Protein AF-A0A536IX15-F1 (afdb_monomer)

Structure (mmCIF, N/CA/C/O backbone):
data_AF-A0A536IX15-F1
#
_entry.id   AF-A0A536IX15-F1
#
loop_
_atom_site.group_PDB
_atom_site.id
_atom_site.type_symbol
_atom_site.label_atom_id
_atom_site.label_alt_id
_atom_site.label_comp_id
_atom_site.label_asym_id
_atom_site.label_entity_id
_atom_site.label_seq_id
_atom_site.pdbx_PDB_ins_code
_atom_site.Cartn_x
_atom_site.Cartn_y
_atom_site.Cartn_z
_atom_site.occupancy
_atom_site.B_iso_or_equiv
_atom_site.auth_seq_id
_atom_site.auth_comp_id
_ato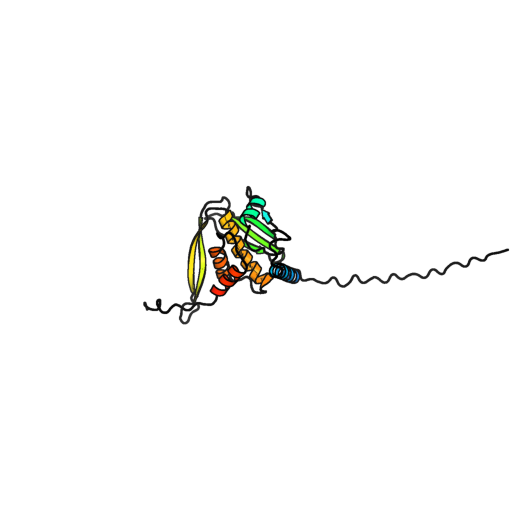m_site.auth_asym_id
_atom_site.auth_atom_id
_atom_site.pdbx_PDB_model_num
ATOM 1 N N . MET A 1 1 ? -21.740 -92.368 2.448 1.00 34.59 1 MET A N 1
ATOM 2 C CA . MET A 1 1 ? -20.436 -92.657 3.076 1.00 34.59 1 MET A CA 1
ATOM 3 C C . MET A 1 1 ? -19.396 -91.739 2.443 1.00 34.59 1 MET A C 1
ATOM 5 O O . MET A 1 1 ? -19.162 -91.848 1.251 1.00 34.59 1 MET A O 1
ATOM 9 N N . SER A 1 2 ? -18.888 -90.807 3.254 1.00 34.38 2 SER A N 1
ATOM 10 C CA . SER A 1 2 ? -17.669 -89.989 3.109 1.00 34.38 2 SER A CA 1
ATOM 11 C C . SER A 1 2 ? -17.515 -89.015 1.926 1.00 34.38 2 SER A C 1
ATOM 13 O O . SER A 1 2 ? -16.910 -89.322 0.905 1.00 34.38 2 SER A O 1
ATOM 15 N N . LEU A 1 3 ? -17.963 -87.773 2.157 1.00 33.22 3 LEU A N 1
ATOM 16 C CA . LEU A 1 3 ? -17.439 -86.549 1.534 1.00 33.22 3 LEU A CA 1
ATOM 17 C C . LEU A 1 3 ? -16.030 -86.264 2.091 1.00 33.22 3 LEU A C 1
ATOM 19 O O . LEU A 1 3 ? -15.889 -85.983 3.280 1.00 33.22 3 LEU A O 1
ATOM 23 N N . LEU A 1 4 ? -14.996 -86.329 1.247 1.00 36.69 4 LEU A N 1
ATOM 24 C CA . LEU A 1 4 ? -13.647 -85.855 1.577 1.00 36.69 4 LEU A CA 1
ATOM 25 C C . LEU A 1 4 ? -13.532 -84.364 1.239 1.00 36.69 4 LEU A C 1
ATOM 27 O O . LEU A 1 4 ? -13.593 -83.962 0.080 1.00 36.69 4 LEU A O 1
ATOM 31 N N . ILE A 1 5 ? -13.377 -83.554 2.283 1.00 41.88 5 ILE A N 1
ATOM 32 C CA . ILE A 1 5 ? -13.117 -82.115 2.227 1.00 41.88 5 ILE A CA 1
ATOM 33 C C . ILE A 1 5 ? -11.613 -81.917 1.984 1.00 41.88 5 ILE A C 1
ATOM 35 O O . ILE A 1 5 ? -10.797 -82.240 2.844 1.00 41.88 5 ILE A O 1
ATOM 39 N N . LEU A 1 6 ? -11.243 -81.380 0.819 1.00 42.34 6 LEU A N 1
ATOM 40 C CA . LEU A 1 6 ? -9.902 -80.848 0.545 1.00 42.34 6 LEU A CA 1
ATOM 41 C C . LEU A 1 6 ? -9.788 -79.423 1.127 1.00 42.34 6 LEU A C 1
ATOM 43 O O . LEU A 1 6 ? -10.690 -78.613 0.898 1.00 42.34 6 LEU A O 1
ATOM 47 N N . PRO A 1 7 ? -8.711 -79.069 1.851 1.00 45.16 7 PRO A N 1
ATOM 48 C CA . PRO A 1 7 ? -8.506 -77.699 2.310 1.00 45.16 7 PRO A CA 1
ATOM 49 C C . PRO A 1 7 ? -8.039 -76.802 1.147 1.00 45.16 7 PRO A C 1
ATOM 51 O O . PRO A 1 7 ? -7.176 -77.218 0.370 1.00 45.16 7 PRO A O 1
ATOM 54 N N . PRO A 1 8 ? -8.542 -75.560 1.015 1.00 48.66 8 PRO A N 1
ATOM 55 C CA . PRO A 1 8 ? -8.026 -74.631 0.023 1.00 48.66 8 PRO A CA 1
ATOM 56 C C . PRO A 1 8 ? -6.627 -74.144 0.417 1.00 48.66 8 PRO A C 1
ATOM 58 O O . PRO A 1 8 ? -6.385 -73.653 1.524 1.00 48.66 8 PRO A O 1
ATOM 61 N N . SER A 1 9 ? -5.712 -74.272 -0.537 1.00 43.38 9 SER A N 1
ATOM 62 C CA . SER A 1 9 ? -4.343 -73.773 -0.526 1.00 43.38 9 SER A CA 1
ATOM 63 C C . SER A 1 9 ? -4.305 -72.294 -0.130 1.00 43.38 9 SER A C 1
ATOM 65 O O . SER A 1 9 ? -4.833 -71.435 -0.833 1.00 43.38 9 SER A O 1
ATOM 67 N N . ARG A 1 10 ? -3.663 -71.972 0.997 1.00 44.31 10 ARG A N 1
ATOM 68 C CA . ARG A 1 10 ? -3.372 -70.583 1.377 1.00 44.31 10 ARG A CA 1
ATOM 69 C C . ARG A 1 10 ? -2.229 -70.052 0.517 1.00 44.31 10 ARG A C 1
ATOM 71 O O . ARG A 1 10 ? -1.064 -70.195 0.872 1.00 44.31 10 ARG A O 1
ATOM 78 N N . THR A 1 11 ? -2.557 -69.413 -0.598 1.00 49.12 11 THR A N 1
ATOM 79 C CA . THR A 1 11 ? -1.621 -68.557 -1.332 1.00 49.12 11 THR A CA 1
ATOM 80 C C . THR A 1 11 ? -1.385 -67.292 -0.499 1.00 49.12 11 THR A C 1
ATOM 82 O O . THR A 1 11 ? -2.349 -66.567 -0.235 1.00 49.12 11 THR A O 1
ATOM 85 N N . PRO A 1 12 ? -0.158 -66.973 -0.050 1.00 43.72 12 PRO A N 1
ATOM 86 C CA . PRO A 1 12 ? 0.090 -65.675 0.551 1.00 43.72 12 PRO A CA 1
ATOM 87 C C . PRO A 1 12 ? 0.005 -64.629 -0.564 1.00 43.72 12 PRO A C 1
ATOM 89 O O . PRO A 1 12 ? 0.903 -64.511 -1.397 1.00 43.72 12 PRO A O 1
ATOM 92 N N . LEU A 1 13 ? -1.091 -63.867 -0.590 1.00 48.28 13 LEU A N 1
ATOM 93 C CA . LEU A 1 13 ? -1.169 -62.599 -1.310 1.00 48.28 13 LEU A CA 1
ATOM 94 C C . LEU A 1 13 ? -0.088 -61.686 -0.725 1.00 48.28 13 LEU A C 1
ATOM 96 O O . LEU A 1 13 ? -0.305 -60.979 0.260 1.00 48.28 13 LEU A O 1
ATOM 100 N N . ARG A 1 14 ? 1.107 -61.732 -1.318 1.00 41.41 14 ARG A N 1
ATOM 101 C CA . ARG A 1 14 ? 2.146 -60.728 -1.130 1.00 41.41 14 ARG A CA 1
ATOM 102 C C . ARG A 1 14 ? 1.531 -59.414 -1.595 1.00 41.41 14 ARG A C 1
ATOM 104 O O . ARG A 1 14 ? 1.503 -59.141 -2.791 1.00 41.41 14 ARG A O 1
ATOM 111 N N . ARG A 1 15 ? 0.979 -58.638 -0.654 1.00 45.72 15 ARG A N 1
ATOM 112 C CA . ARG A 1 15 ? 0.601 -57.243 -0.884 1.00 45.72 15 ARG A CA 1
ATOM 113 C C . ARG A 1 15 ? 1.836 -56.571 -1.463 1.00 45.72 15 ARG A C 1
ATOM 115 O O . ARG A 1 15 ? 2.815 -56.360 -0.750 1.00 45.72 15 ARG A O 1
ATOM 122 N N . GLN A 1 16 ? 1.815 -56.311 -2.766 1.00 46.50 16 GLN A N 1
ATOM 123 C CA . GLN A 1 16 ? 2.766 -55.380 -3.335 1.00 46.50 16 GLN A CA 1
ATOM 124 C C . GLN A 1 16 ? 2.495 -54.046 -2.639 1.00 46.50 16 GLN A C 1
ATOM 126 O O . GLN A 1 16 ? 1.328 -53.642 -2.570 1.00 46.50 16 GLN A O 1
ATOM 131 N N . PRO A 1 17 ? 3.509 -53.395 -2.050 1.00 42.97 17 PRO A N 1
ATOM 132 C CA . PRO A 1 17 ? 3.332 -52.027 -1.616 1.00 42.97 17 PRO A CA 1
ATOM 133 C C . PRO A 1 17 ? 2.939 -51.247 -2.866 1.00 42.97 17 PRO A C 1
ATOM 135 O O . PRO A 1 17 ? 3.702 -51.173 -3.827 1.00 42.97 17 PRO A O 1
ATOM 138 N N . ILE A 1 18 ? 1.711 -50.731 -2.876 1.00 43.81 18 ILE A N 1
ATOM 139 C CA . ILE A 1 18 ? 1.347 -49.661 -3.791 1.00 43.81 18 ILE A CA 1
ATOM 140 C C . ILE A 1 18 ? 2.347 -48.567 -3.447 1.00 43.81 18 ILE A C 1
ATOM 142 O O . ILE A 1 18 ? 2.307 -48.036 -2.335 1.00 43.81 18 ILE A O 1
ATOM 146 N N . ALA A 1 19 ? 3.303 -48.321 -4.341 1.00 44.81 19 ALA A N 1
ATOM 147 C CA . ALA A 1 19 ? 4.127 -47.135 -4.261 1.00 44.81 19 ALA A CA 1
ATOM 148 C C . ALA A 1 19 ? 3.131 -45.978 -4.244 1.00 44.81 19 ALA A C 1
ATOM 150 O O . ALA A 1 19 ? 2.450 -45.730 -5.241 1.00 44.81 19 ALA A O 1
ATOM 151 N N . LEU A 1 20 ? 2.943 -45.374 -3.067 1.00 44.31 20 LEU A N 1
ATOM 152 C CA . LEU A 1 20 ? 2.297 -44.079 -2.954 1.00 44.31 20 LEU A CA 1
ATOM 153 C C . LEU A 1 20 ? 3.054 -43.216 -3.947 1.00 44.31 20 LEU A C 1
ATOM 155 O O . LEU A 1 20 ? 4.258 -43.029 -3.782 1.00 44.31 20 LEU A O 1
ATOM 159 N N . ALA A 1 21 ? 2.360 -42.878 -5.035 1.00 47.09 21 ALA A N 1
ATOM 160 C CA . ALA A 1 21 ? 2.890 -42.130 -6.154 1.00 47.09 21 ALA A CA 1
ATOM 161 C C . ALA A 1 21 ? 3.798 -41.035 -5.614 1.00 47.09 21 ALA A C 1
ATOM 163 O O . ALA A 1 21 ? 3.393 -40.357 -4.665 1.00 47.09 21 ALA A O 1
ATOM 164 N N . ASP A 1 22 ? 4.997 -40.937 -6.198 1.00 43.25 22 ASP A N 1
ATOM 165 C CA . ASP A 1 22 ? 5.959 -39.865 -5.982 1.00 43.25 22 ASP A CA 1
ATOM 166 C C . ASP A 1 22 ? 5.208 -38.613 -5.555 1.00 43.25 22 ASP A C 1
ATOM 168 O O . ASP A 1 22 ? 4.402 -38.089 -6.333 1.00 43.25 22 ASP A O 1
ATOM 172 N N . GLU A 1 23 ? 5.369 -38.204 -4.291 1.00 48.16 23 GLU A N 1
ATOM 173 C CA . GLU A 1 23 ? 4.774 -36.967 -3.812 1.00 48.16 23 GLU A CA 1
ATOM 174 C C . GLU A 1 23 ? 5.206 -35.905 -4.809 1.00 48.16 23 GLU A C 1
ATOM 176 O O . GLU A 1 23 ? 6.388 -35.565 -4.864 1.00 48.16 23 GLU A O 1
ATOM 181 N N . LEU A 1 24 ? 4.279 -35.446 -5.655 1.00 55.16 24 LEU A N 1
ATOM 182 C CA . LEU A 1 24 ? 4.546 -34.384 -6.605 1.00 55.16 24 LEU A CA 1
ATOM 183 C C . LEU A 1 24 ? 5.082 -33.237 -5.760 1.00 55.16 24 LEU A C 1
ATOM 185 O O . LEU A 1 24 ? 4.336 -32.617 -5.001 1.00 55.16 24 LEU A O 1
ATOM 189 N N . HIS A 1 25 ? 6.397 -33.029 -5.820 1.00 58.53 25 HIS A N 1
ATOM 190 C CA . HIS A 1 25 ? 7.082 -31.964 -5.114 1.00 58.53 25 HIS A CA 1
ATOM 191 C C . HIS A 1 25 ? 6.664 -30.672 -5.806 1.00 58.53 25 HIS A C 1
ATOM 193 O O . HIS A 1 25 ? 7.345 -30.136 -6.678 1.00 58.53 25 HIS A O 1
ATOM 199 N N . PHE A 1 26 ? 5.462 -30.213 -5.478 1.00 63.97 26 PHE A N 1
ATOM 200 C CA . PHE A 1 26 ? 4.945 -28.954 -5.947 1.00 63.97 26 PHE A CA 1
ATOM 201 C C . PHE A 1 26 ? 5.729 -27.867 -5.232 1.00 63.97 26 PHE A C 1
ATOM 203 O O . PHE A 1 26 ? 5.572 -27.677 -4.028 1.00 63.97 26 PHE A O 1
ATOM 210 N N . ASP A 1 27 ? 6.560 -27.141 -5.978 1.00 73.00 27 ASP A N 1
ATOM 211 C CA . ASP A 1 27 ? 7.115 -25.879 -5.504 1.00 73.00 27 ASP A CA 1
ATOM 212 C C . ASP A 1 27 ? 5.928 -24.963 -5.138 1.00 73.00 27 ASP A C 1
ATOM 214 O O . ASP A 1 27 ? 5.159 -24.566 -6.027 1.00 73.00 27 ASP A O 1
ATOM 218 N N . PRO A 1 28 ? 5.748 -24.610 -3.849 1.00 70.00 28 PRO A N 1
ATOM 219 C CA . PRO A 1 28 ? 4.621 -23.790 -3.417 1.00 70.00 28 PRO A CA 1
ATOM 220 C C . PRO A 1 28 ? 4.582 -22.432 -4.125 1.00 70.00 28 PRO A C 1
ATOM 222 O O . PRO A 1 28 ? 3.509 -21.878 -4.352 1.00 70.00 28 PRO A O 1
ATOM 225 N N . GLY A 1 29 ? 5.739 -21.897 -4.520 1.00 69.25 29 GLY A N 1
ATOM 226 C CA . GLY A 1 29 ? 5.843 -20.693 -5.330 1.00 69.25 29 GLY A CA 1
ATOM 227 C C . GLY A 1 29 ? 5.301 -20.891 -6.743 1.00 69.25 29 GLY A C 1
ATOM 228 O O . GLY A 1 29 ? 4.581 -20.027 -7.232 1.00 69.25 29 GLY A O 1
ATOM 229 N N . VAL A 1 30 ? 5.589 -22.015 -7.406 1.00 74.06 30 VAL A N 1
ATOM 230 C CA . VAL A 1 30 ? 5.037 -22.310 -8.746 1.00 74.06 30 VAL A CA 1
ATOM 231 C C . VAL A 1 30 ? 3.514 -22.417 -8.694 1.00 74.06 30 VAL A C 1
ATOM 233 O O . VAL A 1 30 ? 2.832 -21.812 -9.523 1.00 74.06 30 VAL A O 1
ATOM 236 N N . VAL A 1 31 ? 2.979 -23.122 -7.694 1.00 74.62 31 VAL A N 1
ATOM 237 C CA . VAL A 1 31 ? 1.527 -23.259 -7.509 1.00 74.62 31 VAL A CA 1
ATOM 238 C C . VAL A 1 31 ? 0.876 -21.898 -7.264 1.00 74.62 31 VAL A C 1
ATOM 240 O O . VAL A 1 31 ? -0.096 -21.565 -7.940 1.00 74.62 31 VAL A O 1
ATOM 243 N N . ARG A 1 32 ? 1.436 -21.068 -6.372 1.00 71.25 32 ARG A N 1
ATOM 244 C CA . ARG A 1 32 ? 0.910 -19.719 -6.092 1.00 71.25 32 ARG A CA 1
ATOM 245 C C . ARG A 1 32 ? 0.891 -18.828 -7.330 1.00 71.25 32 ARG A C 1
ATOM 247 O O . ARG A 1 32 ? -0.121 -18.181 -7.588 1.00 71.25 32 ARG A O 1
ATOM 254 N N . ARG A 1 33 ? 1.953 -18.846 -8.143 1.00 72.25 33 ARG A N 1
ATOM 255 C CA . ARG A 1 33 ? 1.993 -18.105 -9.417 1.00 72.25 33 ARG A CA 1
ATOM 256 C C . ARG A 1 33 ? 0.900 -18.550 -10.380 1.00 72.25 33 ARG A C 1
ATOM 258 O O . ARG A 1 33 ? 0.222 -17.710 -10.971 1.00 72.25 33 ARG A O 1
ATOM 265 N N . ALA A 1 34 ? 0.714 -19.861 -10.528 1.00 74.44 34 ALA A N 1
ATOM 266 C CA . ALA A 1 34 ? -0.320 -20.413 -11.395 1.00 74.44 34 ALA A CA 1
ATOM 267 C C . ALA A 1 34 ? -1.726 -20.012 -10.919 1.00 74.44 34 ALA A C 1
ATOM 269 O O . ALA A 1 34 ? -2.523 -19.531 -11.721 1.00 74.44 34 ALA A O 1
ATOM 270 N N . VAL A 1 35 ? -2.008 -20.127 -9.616 1.00 72.31 35 VAL A N 1
ATOM 271 C CA . VAL A 1 35 ? -3.290 -19.712 -9.019 1.00 72.31 35 VAL A CA 1
ATOM 272 C C . VAL A 1 35 ? -3.530 -18.214 -9.214 1.00 72.31 35 VAL A C 1
ATOM 274 O O . VAL A 1 35 ? -4.580 -17.834 -9.725 1.00 72.31 35 VAL A O 1
ATOM 277 N N . ALA A 1 36 ? -2.546 -17.369 -8.897 1.00 70.25 36 ALA A N 1
ATOM 278 C CA . ALA A 1 36 ? -2.646 -15.918 -9.051 1.00 70.25 36 ALA A CA 1
ATOM 279 C C . ALA A 1 36 ? -2.949 -15.507 -10.500 1.00 70.25 36 ALA A C 1
ATOM 281 O O . ALA A 1 36 ? -3.783 -14.633 -10.747 1.00 70.25 36 ALA A O 1
ATOM 282 N N . LYS A 1 37 ? -2.288 -16.153 -11.468 1.00 73.81 37 LYS A N 1
ATOM 283 C CA . LYS A 1 37 ? -2.536 -15.921 -12.891 1.00 73.81 37 LYS A CA 1
ATOM 284 C C . LYS A 1 37 ? -3.944 -16.359 -13.298 1.00 73.81 37 LYS A C 1
ATOM 286 O O . LYS A 1 37 ? -4.631 -15.594 -13.965 1.00 73.81 37 LYS A O 1
ATOM 291 N N . LEU A 1 38 ? -4.386 -17.542 -12.872 1.00 72.44 38 LEU A N 1
ATOM 292 C CA . LEU A 1 38 ? -5.730 -18.048 -13.164 1.00 72.44 38 LEU A CA 1
ATOM 293 C C . LEU A 1 38 ? -6.826 -17.151 -12.577 1.00 72.44 38 LEU A C 1
ATOM 295 O O . LEU A 1 38 ? -7.832 -16.908 -13.235 1.00 72.44 38 LEU A O 1
ATOM 299 N N . GLU A 1 39 ? -6.642 -16.635 -11.363 1.00 67.62 39 GLU A N 1
ATOM 300 C CA . GLU A 1 39 ? -7.613 -15.740 -10.725 1.00 67.62 39 GLU A CA 1
ATOM 301 C C . GLU A 1 39 ? -7.717 -14.386 -11.439 1.00 67.62 39 GLU A C 1
ATOM 303 O O . GLU A 1 39 ? -8.821 -13.854 -11.578 1.00 67.62 39 GLU A O 1
ATOM 308 N N . LEU A 1 40 ? -6.595 -13.860 -11.940 1.00 68.00 40 LEU A N 1
ATOM 309 C CA . LEU A 1 40 ? -6.573 -12.660 -12.777 1.00 68.00 40 LEU A CA 1
ATOM 310 C C . LEU A 1 40 ? -7.221 -12.892 -14.145 1.00 68.00 40 LEU A C 1
ATOM 312 O O . LEU A 1 40 ? -8.083 -12.112 -14.547 1.00 68.00 40 LEU A O 1
ATOM 316 N N . ASP A 1 41 ? -6.833 -13.966 -14.836 1.00 67.88 41 ASP A N 1
ATOM 317 C CA . ASP A 1 41 ? -7.322 -14.297 -16.179 1.00 67.88 41 ASP A CA 1
ATOM 318 C C . ASP A 1 41 ? -8.825 -14.639 -16.160 1.00 67.88 41 ASP A C 1
ATOM 320 O O . ASP A 1 41 ? -9.547 -14.338 -17.109 1.00 67.88 41 ASP A O 1
ATOM 324 N N . ALA A 1 42 ? -9.337 -15.194 -15.056 1.00 63.19 42 ALA A N 1
ATOM 325 C CA . ALA A 1 42 ? -10.761 -15.476 -14.887 1.00 63.19 42 ALA A CA 1
ATOM 326 C C . ALA A 1 42 ? -11.633 -14.213 -14.745 1.00 63.19 42 ALA A C 1
ATOM 328 O O . ALA A 1 42 ? -12.851 -14.344 -14.607 1.00 63.19 42 ALA A O 1
ATOM 329 N N . GLY A 1 43 ? -11.046 -13.006 -14.693 1.00 53.81 43 GLY A N 1
ATOM 330 C CA . GLY A 1 43 ? -11.775 -11.752 -14.465 1.00 53.81 43 GLY A CA 1
ATOM 331 C C . GLY A 1 43 ? -12.585 -11.755 -13.163 1.00 53.81 43 GLY A C 1
ATOM 332 O O . GLY A 1 43 ? -13.456 -10.905 -12.958 1.00 53.81 43 GLY A O 1
ATOM 333 N N . LYS A 1 44 ? -12.337 -12.735 -12.281 1.00 47.31 44 LYS A N 1
ATOM 334 C CA . LYS A 1 44 ? -13.124 -12.956 -11.077 1.00 47.31 44 LYS A CA 1
ATOM 335 C C . LYS A 1 44 ? -12.727 -11.909 -10.062 1.00 47.31 44 LYS A C 1
ATOM 337 O O . LYS A 1 44 ? -11.866 -12.102 -9.207 1.00 47.31 44 LYS A O 1
ATOM 342 N N . SER A 1 45 ? -13.487 -10.826 -10.077 1.00 48.91 45 SER A N 1
ATOM 343 C CA . SER A 1 45 ? -13.830 -10.175 -8.833 1.00 48.91 45 SER A CA 1
ATOM 344 C C . SER A 1 45 ? -14.540 -11.218 -7.952 1.00 48.91 45 SER A C 1
ATOM 346 O O . SER A 1 45 ? -15.724 -11.474 -8.109 1.00 48.91 45 SER A O 1
ATOM 348 N N . HIS A 1 46 ? -13.784 -11.808 -7.023 1.00 50.31 46 HIS A N 1
ATOM 349 C CA . HIS A 1 46 ? -14.274 -12.453 -5.803 1.00 50.31 46 HIS A CA 1
ATOM 350 C C . HIS A 1 46 ? -14.951 -13.832 -5.964 1.00 50.31 46 HIS A C 1
ATOM 352 O O . HIS A 1 46 ? -16.160 -13.933 -6.134 1.00 50.31 46 HIS A O 1
ATOM 358 N N . SER A 1 47 ? -14.207 -14.918 -5.718 1.00 42.41 47 SER A N 1
ATOM 359 C CA . SER A 1 47 ? -14.811 -16.161 -5.182 1.00 42.41 47 SER A CA 1
ATOM 360 C C . SER A 1 47 ? -14.232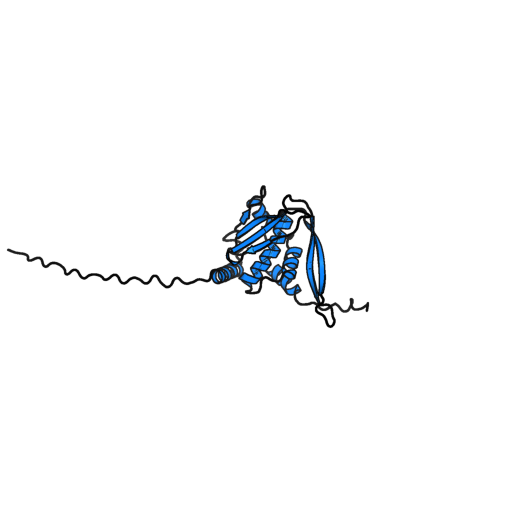 -16.594 -3.832 1.00 42.41 47 SER A C 1
ATOM 362 O O . SER A 1 47 ? -14.914 -17.253 -3.054 1.00 42.41 47 SER A O 1
ATOM 364 N N . ARG A 1 48 ? -13.019 -16.155 -3.481 1.00 52.88 48 ARG A N 1
ATOM 365 C CA . ARG A 1 48 ? -12.479 -16.217 -2.115 1.00 52.88 48 ARG A CA 1
ATOM 366 C C . ARG A 1 48 ? -12.146 -14.791 -1.699 1.00 52.88 48 ARG A C 1
ATOM 368 O O . ARG A 1 48 ? -11.067 -14.298 -1.993 1.00 52.88 48 ARG A O 1
ATOM 375 N N . GLY A 1 49 ? -13.115 -14.064 -1.137 1.00 64.50 49 GLY A N 1
ATOM 376 C CA . GLY A 1 49 ? -12.914 -12.660 -0.759 1.00 64.50 49 GLY A CA 1
ATOM 377 C C . GLY A 1 49 ? -11.631 -12.457 0.058 1.00 64.50 49 GLY A C 1
ATOM 378 O O . GLY A 1 49 ? -11.227 -13.358 0.787 1.00 64.50 49 GLY A O 1
ATOM 379 N N . LEU A 1 50 ? -11.024 -11.264 -0.037 1.00 80.75 50 LEU A N 1
ATOM 380 C CA . LEU A 1 50 ? -9.719 -10.928 0.561 1.00 80.75 50 LEU A CA 1
ATOM 381 C C . LEU A 1 50 ? -9.516 -11.590 1.939 1.00 80.75 50 LEU A C 1
ATOM 383 O O . LEU A 1 50 ? -10.323 -11.367 2.856 1.00 80.75 50 LEU A O 1
ATOM 387 N N . LEU A 1 51 ? -8.464 -12.401 2.078 1.00 91.00 51 LEU A N 1
ATOM 388 C CA . LEU A 1 51 ? -8.109 -13.051 3.336 1.00 91.00 51 LEU A CA 1
ATOM 389 C C . LEU A 1 51 ? -7.445 -12.019 4.245 1.00 91.00 51 LEU A C 1
ATOM 391 O O . LEU A 1 51 ? -6.281 -11.684 4.057 1.00 91.00 51 LEU A O 1
ATOM 395 N N . ILE A 1 52 ? -8.185 -11.491 5.220 1.00 95.31 52 ILE A N 1
ATOM 396 C CA . ILE A 1 52 ? -7.714 -10.404 6.086 1.00 95.31 52 ILE A CA 1
ATOM 397 C C . ILE A 1 52 ? -7.595 -10.885 7.527 1.00 95.31 52 ILE A C 1
ATOM 399 O O . ILE A 1 52 ? -8.534 -11.451 8.086 1.00 95.31 52 ILE A O 1
ATOM 403 N N . ARG A 1 53 ? -6.467 -10.560 8.155 1.00 96.31 53 ARG A N 1
ATOM 404 C CA . ARG A 1 53 ? -6.267 -10.605 9.604 1.00 96.31 53 ARG A CA 1
ATOM 405 C C . ARG A 1 53 ? -5.895 -9.209 10.099 1.00 96.31 53 ARG A C 1
ATOM 407 O O . ARG A 1 53 ? -5.104 -8.527 9.456 1.00 96.31 53 ARG A O 1
ATOM 414 N N . SER A 1 54 ? -6.438 -8.796 11.242 1.00 96.88 54 SER A N 1
ATOM 415 C CA . SER A 1 54 ? -6.057 -7.544 11.904 1.00 96.88 54 SER A CA 1
ATOM 416 C C . SER A 1 54 ? -5.554 -7.837 13.310 1.00 96.88 54 SER A C 1
ATOM 418 O O . SER A 1 54 ? -6.299 -8.375 14.123 1.00 96.88 54 SER A O 1
ATOM 420 N N . ASP A 1 55 ? -4.302 -7.471 13.574 1.00 96.19 55 ASP A N 1
ATOM 421 C CA . ASP A 1 55 ? -3.683 -7.458 14.902 1.00 96.19 55 ASP A CA 1
ATOM 422 C C . ASP A 1 55 ? -3.687 -6.028 15.500 1.00 96.19 55 ASP A C 1
ATOM 424 O O . ASP A 1 55 ? -3.112 -5.781 16.560 1.00 96.19 55 ASP A O 1
ATOM 428 N N . LEU A 1 56 ? -4.301 -5.053 14.812 1.00 94.31 56 LEU A N 1
ATOM 429 C CA . LEU A 1 56 ? -4.390 -3.664 15.264 1.00 94.31 56 LEU A CA 1
ATOM 430 C C . LEU A 1 56 ? -5.586 -3.475 16.206 1.00 94.31 56 LEU A C 1
ATOM 432 O O . LEU A 1 56 ? -6.745 -3.615 15.806 1.00 94.31 56 LEU A O 1
ATOM 436 N N . HIS A 1 57 ? -5.301 -3.099 17.453 1.00 90.69 57 HIS A N 1
ATOM 437 C CA . HIS A 1 57 ? -6.326 -2.838 18.460 1.00 90.69 57 HIS A CA 1
ATOM 438 C C . HIS A 1 57 ? -7.326 -1.764 17.994 1.00 90.69 57 HIS A C 1
ATOM 440 O O . HIS A 1 57 ? -6.947 -0.707 17.489 1.00 90.69 57 HIS A O 1
ATOM 446 N N . GLY A 1 58 ? -8.623 -2.041 18.155 1.00 89.12 58 GLY A N 1
ATOM 447 C CA . GLY A 1 58 ? -9.697 -1.127 17.753 1.00 89.12 58 GLY A CA 1
ATOM 448 C C . GLY A 1 58 ? -9.902 -0.977 16.238 1.00 89.12 58 GLY A C 1
ATOM 449 O O . GLY A 1 58 ? -10.700 -0.139 15.830 1.00 89.12 58 GLY A O 1
ATOM 450 N N . PHE A 1 59 ? -9.219 -1.765 15.398 1.00 92.81 59 PHE A N 1
ATOM 451 C CA . PHE A 1 59 ? -9.414 -1.776 13.946 1.00 92.81 59 PHE A CA 1
ATOM 452 C C . PHE A 1 59 ? -9.836 -3.172 13.480 1.00 92.81 59 PHE A C 1
ATOM 454 O O . PHE A 1 59 ? -9.023 -4.098 13.394 1.00 92.81 59 PHE A O 1
ATOM 461 N N . LYS A 1 60 ? -11.132 -3.351 13.214 1.00 94.50 60 LYS A N 1
ATOM 462 C CA . LYS A 1 60 ? -11.720 -4.670 12.957 1.00 94.50 60 LYS A CA 1
ATOM 463 C C . LYS A 1 60 ? -11.438 -5.127 11.527 1.00 94.50 60 LYS A C 1
ATOM 465 O O . LYS A 1 60 ? -11.288 -4.328 10.604 1.00 94.50 60 LYS A O 1
ATOM 470 N N . VAL A 1 61 ? -11.483 -6.442 11.310 1.00 95.75 61 VAL A N 1
ATOM 471 C CA . VAL A 1 61 ? -11.380 -7.048 9.968 1.00 95.75 61 VAL A CA 1
ATOM 472 C C . VAL A 1 61 ? -12.442 -6.492 9.008 1.00 95.75 61 VAL A C 1
ATOM 474 O O . VAL A 1 61 ? -12.163 -6.296 7.828 1.00 95.75 61 VAL A O 1
ATOM 477 N N . ALA A 1 62 ? -13.642 -6.176 9.502 1.00 94.56 62 ALA A N 1
ATOM 478 C CA . ALA A 1 62 ? -14.686 -5.546 8.696 1.00 94.56 62 ALA A CA 1
ATOM 479 C C . ALA A 1 62 ? -14.291 -4.136 8.215 1.00 94.56 62 ALA A C 1
ATOM 481 O O . ALA A 1 62 ? -14.574 -3.782 7.072 1.00 94.56 62 ALA A O 1
ATOM 482 N N . ASP A 1 63 ? -13.606 -3.350 9.051 1.00 94.88 63 ASP A N 1
ATOM 483 C CA . ASP A 1 63 ? -13.132 -2.005 8.700 1.00 94.88 63 ASP A CA 1
ATOM 484 C C . ASP A 1 63 ? -12.047 -2.089 7.626 1.00 94.88 63 ASP A C 1
ATOM 486 O O . ASP A 1 63 ? -12.097 -1.372 6.629 1.00 94.88 63 ASP A O 1
ATOM 490 N N . ALA A 1 64 ? -11.117 -3.032 7.795 1.00 95.62 64 ALA A N 1
ATOM 491 C CA . ALA A 1 64 ? -10.100 -3.357 6.808 1.00 95.62 64 ALA A CA 1
ATOM 492 C C . ALA A 1 64 ? -10.708 -3.798 5.473 1.00 95.62 64 ALA A C 1
ATOM 494 O O . ALA A 1 64 ? -10.322 -3.294 4.421 1.00 95.62 64 ALA A O 1
ATOM 495 N N . ARG A 1 65 ? -11.702 -4.694 5.511 1.00 95.62 65 ARG A N 1
ATOM 496 C CA . ARG A 1 65 ? -12.399 -5.159 4.311 1.00 95.62 65 ARG A CA 1
ATOM 497 C C . ARG A 1 65 ? -13.042 -3.986 3.584 1.00 95.62 65 ARG A C 1
ATOM 499 O O . ARG A 1 65 ? -12.743 -3.789 2.415 1.00 95.62 65 ARG A O 1
ATOM 506 N N . ARG A 1 66 ? -13.831 -3.154 4.278 1.00 94.94 66 ARG A N 1
ATOM 507 C CA . ARG A 1 66 ? -14.435 -1.939 3.695 1.00 94.94 66 ARG A CA 1
ATOM 508 C C . ARG A 1 66 ? -13.383 -0.969 3.159 1.00 94.94 66 ARG A C 1
ATOM 510 O O . ARG A 1 66 ? -13.582 -0.360 2.114 1.00 94.94 66 ARG A O 1
ATOM 517 N N . ALA A 1 67 ? -12.257 -0.831 3.855 1.00 95.88 67 ALA A N 1
ATOM 518 C CA . ALA A 1 67 ? -11.163 0.025 3.430 1.00 95.88 67 ALA A CA 1
ATOM 519 C C . ALA A 1 67 ? -10.464 -0.477 2.164 1.00 95.88 67 ALA A C 1
ATOM 521 O O . ALA A 1 67 ? -9.957 0.365 1.435 1.00 95.88 67 ALA A O 1
ATOM 522 N N . LEU A 1 68 ? -10.443 -1.785 1.892 1.00 95.88 68 LEU A N 1
ATOM 523 C CA . LEU A 1 68 ? -9.768 -2.397 0.740 1.00 95.88 68 LEU A CA 1
ATOM 524 C C . LEU A 1 68 ? -10.720 -2.777 -0.406 1.00 95.88 68 LEU A C 1
ATOM 526 O O . LEU A 1 68 ? -10.252 -3.206 -1.457 1.00 95.88 68 LEU A O 1
ATOM 530 N N . VAL A 1 69 ? -12.035 -2.576 -0.253 1.00 93.62 69 VAL A N 1
ATOM 531 C CA . VAL A 1 69 ? -12.996 -2.725 -1.359 1.00 93.62 69 VAL A CA 1
ATOM 532 C C . VAL A 1 69 ? -12.536 -1.914 -2.578 1.00 93.62 69 VAL A C 1
ATOM 534 O O . VAL A 1 69 ? -12.048 -0.783 -2.445 1.00 93.62 69 VAL A O 1
ATOM 537 N N . GLY A 1 70 ? -12.690 -2.526 -3.755 1.00 91.75 70 GLY A N 1
ATOM 538 C CA . GLY A 1 70 ? -12.338 -1.946 -5.051 1.00 91.75 70 GLY A CA 1
ATOM 539 C C . GLY A 1 70 ? -10.838 -1.928 -5.354 1.00 91.75 70 GLY A C 1
ATOM 540 O O . GLY A 1 70 ? -10.442 -1.363 -6.365 1.00 91.75 70 GLY A O 1
ATOM 541 N N . LEU A 1 71 ? -9.993 -2.516 -4.502 1.00 94.38 71 LEU A N 1
ATOM 542 C CA . LEU A 1 71 ? -8.582 -2.755 -4.813 1.00 94.38 71 LEU A CA 1
ATOM 543 C C . LEU A 1 71 ? -8.385 -4.166 -5.381 1.00 94.38 71 LEU A C 1
ATOM 545 O O . LEU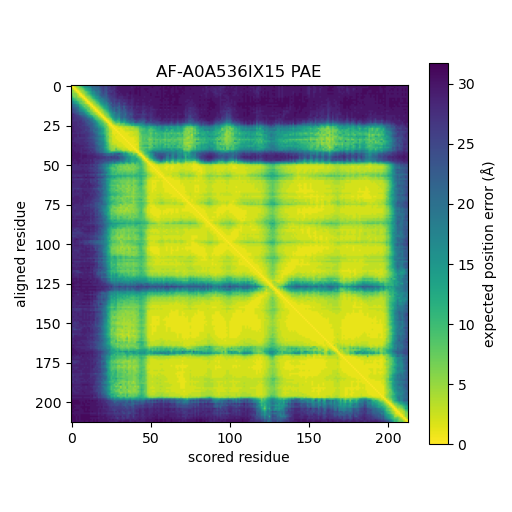 A 1 71 ? -9.167 -5.064 -5.054 1.00 94.38 71 LEU A O 1
ATOM 549 N N . PRO A 1 72 ? -7.352 -4.381 -6.213 1.00 92.19 72 PRO A N 1
ATOM 550 C CA . PRO A 1 72 ? -7.060 -5.705 -6.746 1.00 92.19 72 PRO A CA 1
ATOM 551 C C . PRO A 1 72 ? -6.660 -6.668 -5.623 1.00 92.19 72 PRO A C 1
ATOM 553 O O . PRO A 1 72 ? -6.066 -6.254 -4.627 1.00 92.19 72 PRO A O 1
ATOM 556 N N . THR A 1 73 ? -6.992 -7.950 -5.765 1.00 89.88 73 THR A N 1
ATOM 557 C CA . THR A 1 73 ? -6.709 -8.999 -4.772 1.00 89.88 73 THR A CA 1
ATOM 558 C C . THR A 1 73 ? -5.331 -9.629 -5.014 1.00 89.88 73 THR A C 1
ATOM 560 O O . THR A 1 73 ? -4.909 -9.718 -6.167 1.00 89.88 73 THR A O 1
ATOM 563 N N . PRO A 1 74 ? -4.604 -10.084 -3.976 1.00 90.25 74 PRO A N 1
ATOM 564 C CA . PRO A 1 74 ? -3.287 -10.701 -4.119 1.00 90.25 74 PRO A CA 1
ATOM 565 C C . PRO A 1 74 ? -3.409 -12.232 -4.222 1.00 90.25 74 PRO A C 1
ATOM 567 O O . PRO A 1 74 ? -2.695 -12.979 -3.557 1.00 90.25 74 PRO A O 1
ATOM 570 N N . GLY A 1 75 ? -4.398 -12.683 -4.989 1.00 85.94 75 GLY A N 1
ATOM 571 C CA . GLY A 1 75 ? -4.841 -14.069 -5.039 1.00 85.94 75 GLY A CA 1
ATOM 572 C C . GLY A 1 75 ? -5.062 -14.714 -3.668 1.00 85.94 75 GLY A C 1
ATOM 573 O O . GLY A 1 75 ? -5.863 -14.223 -2.867 1.00 85.94 75 GLY A O 1
ATOM 574 N N . ASP A 1 76 ? -4.321 -15.783 -3.377 1.00 86.06 76 ASP A N 1
ATOM 575 C CA . ASP A 1 76 ? -4.402 -16.552 -2.131 1.00 86.06 76 ASP A CA 1
ATOM 576 C C . ASP A 1 76 ? -3.617 -15.947 -0.950 1.00 86.06 76 ASP A C 1
ATOM 578 O O . ASP A 1 76 ? -3.689 -16.468 0.170 1.00 86.06 76 ASP A O 1
ATOM 582 N N . TYR A 1 77 ? -2.906 -14.830 -1.150 1.00 91.75 77 TYR A N 1
ATOM 583 C CA . TYR A 1 77 ? -2.133 -14.206 -0.077 1.00 91.75 77 TYR A CA 1
ATOM 584 C C . TYR A 1 77 ? -3.043 -13.655 1.018 1.00 91.75 77 TYR A C 1
ATOM 586 O O . TYR A 1 77 ? -4.063 -12.997 0.783 1.00 91.75 77 TYR A O 1
ATOM 594 N N . ARG A 1 78 ? -2.605 -13.837 2.264 1.00 95.38 78 ARG A N 1
ATOM 595 C CA . ARG A 1 78 ? -3.246 -13.221 3.423 1.00 95.38 78 ARG A CA 1
ATOM 596 C C . ARG A 1 78 ? -2.738 -11.800 3.630 1.00 95.38 78 ARG A C 1
ATOM 598 O O . ARG A 1 78 ? -1.544 -11.578 3.810 1.00 95.38 78 ARG A O 1
ATOM 605 N N . VAL A 1 79 ? -3.657 -10.849 3.729 1.00 97.31 79 VAL A N 1
ATOM 606 C CA . VAL A 1 79 ? -3.378 -9.476 4.156 1.00 97.31 79 VAL A CA 1
ATOM 607 C C . VAL A 1 79 ? -3.411 -9.416 5.680 1.00 97.31 79 VAL A C 1
ATOM 609 O O . VAL A 1 79 ? -4.439 -9.692 6.303 1.00 97.31 79 VAL A O 1
ATOM 612 N N . VAL A 1 80 ? -2.286 -9.066 6.298 1.00 98.19 80 VAL A N 1
ATOM 613 C CA . VAL A 1 80 ? -2.141 -8.981 7.754 1.00 98.19 80 VAL A CA 1
ATOM 614 C C . VAL A 1 80 ? -1.872 -7.539 8.157 1.00 98.19 80 VAL A C 1
ATOM 616 O O . VAL A 1 80 ? -0.848 -6.960 7.804 1.00 98.19 80 VAL A O 1
ATOM 619 N N . ILE A 1 81 ? -2.792 -6.963 8.923 1.00 98.44 81 ILE A N 1
ATOM 620 C CA . ILE A 1 81 ? -2.704 -5.585 9.399 1.00 98.44 81 ILE A CA 1
ATOM 621 C C . ILE A 1 81 ? -2.074 -5.586 10.783 1.00 98.44 81 ILE A C 1
ATOM 623 O O . ILE A 1 81 ? -2.613 -6.194 11.707 1.00 98.44 81 ILE A O 1
ATOM 627 N N . LYS A 1 82 ? -0.942 -4.896 10.928 1.00 98.25 82 LYS A N 1
ATOM 628 C CA . LYS A 1 82 ? -0.174 -4.828 12.178 1.00 98.25 82 LYS A CA 1
ATOM 629 C C . LYS A 1 82 ? 0.002 -3.382 12.651 1.00 98.25 82 LYS A C 1
ATOM 631 O O . LYS A 1 82 ? 0.041 -2.472 11.823 1.00 98.25 82 LYS A O 1
ATOM 636 N N . PRO A 1 83 ? 0.146 -3.136 13.963 1.00 97.81 83 PRO A N 1
ATOM 637 C CA . PRO A 1 83 ? 0.554 -1.825 14.449 1.00 97.81 83 PRO A CA 1
ATOM 638 C C . PRO A 1 83 ? 2.015 -1.526 14.072 1.00 97.81 83 PRO A C 1
ATOM 640 O O . PRO A 1 83 ? 2.881 -2.399 14.144 1.00 97.81 83 PRO A O 1
ATOM 643 N N . LEU A 1 84 ? 2.296 -0.273 13.723 1.00 97.38 84 LEU A N 1
ATOM 644 C CA . LEU A 1 84 ? 3.637 0.288 13.585 1.00 97.38 84 LEU A CA 1
ATOM 645 C C . LEU A 1 84 ? 3.875 1.260 14.736 1.00 97.38 84 LEU A C 1
ATOM 647 O O . LEU A 1 84 ? 3.388 2.390 14.720 1.00 97.38 84 LEU A O 1
ATOM 651 N N . ARG A 1 85 ? 4.642 0.828 15.735 1.00 96.12 85 ARG A N 1
ATOM 652 C CA . ARG A 1 85 ? 5.119 1.735 16.782 1.00 96.12 85 ARG A CA 1
ATOM 653 C C . ARG A 1 85 ? 6.264 2.574 16.233 1.00 96.12 85 ARG A C 1
ATOM 655 O O . ARG A 1 85 ? 7.134 2.054 15.538 1.00 96.12 85 ARG A O 1
ATOM 662 N N . TYR A 1 86 ? 6.281 3.852 16.577 1.00 94.81 86 TYR A N 1
ATOM 663 C CA . TYR A 1 86 ? 7.312 4.789 16.149 1.00 94.81 86 TYR A CA 1
ATOM 664 C C . TYR A 1 86 ? 7.777 5.647 17.329 1.00 94.81 86 TYR A C 1
ATOM 666 O O . TYR A 1 86 ? 7.010 5.906 18.253 1.00 94.81 86 TYR A O 1
ATOM 674 N N . ARG A 1 87 ? 9.049 6.067 17.305 1.00 92.88 87 ARG A N 1
ATOM 675 C CA . ARG A 1 87 ? 9.637 6.941 18.339 1.00 92.88 87 ARG A CA 1
ATOM 676 C C . ARG A 1 87 ? 9.558 8.415 17.952 1.00 92.88 87 ARG A C 1
ATOM 678 O O . ARG A 1 87 ? 9.099 9.226 18.741 1.00 92.88 87 ARG A O 1
ATOM 685 N N . THR A 1 88 ? 9.991 8.741 16.735 1.00 92.31 88 THR A N 1
ATOM 686 C CA . THR A 1 88 ? 10.136 10.134 16.286 1.00 92.31 88 THR A CA 1
ATOM 687 C C . THR A 1 88 ? 8.904 10.627 15.540 1.00 92.31 88 THR A C 1
ATOM 689 O O . THR A 1 88 ? 8.295 11.621 15.918 1.00 92.31 88 TH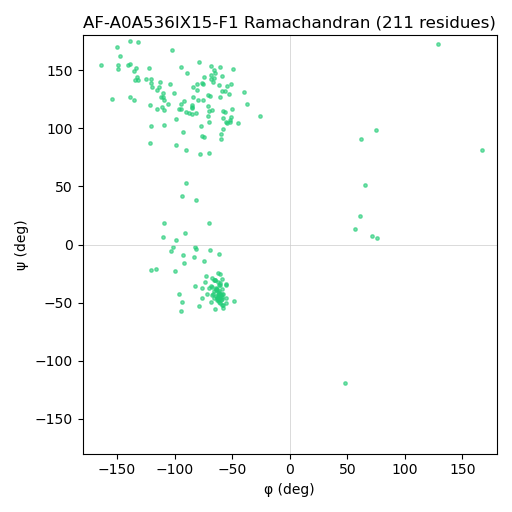R A O 1
ATOM 692 N N . ARG A 1 89 ? 8.520 9.928 14.468 1.00 93.12 89 ARG A N 1
ATOM 693 C CA . ARG A 1 89 ? 7.374 10.285 13.631 1.00 93.12 89 ARG A CA 1
ATOM 694 C C . ARG A 1 89 ? 6.736 9.033 13.028 1.00 93.12 89 ARG A C 1
ATOM 696 O O . ARG A 1 89 ? 7.457 8.058 12.812 1.00 93.12 89 ARG A O 1
ATOM 703 N N . PRO A 1 90 ? 5.426 9.053 12.748 1.00 94.94 90 PRO A N 1
ATOM 704 C CA . PRO A 1 90 ? 4.790 8.003 11.962 1.00 94.94 90 PRO A CA 1
ATOM 705 C C . PRO A 1 90 ? 5.411 7.926 10.560 1.00 94.94 90 PRO A C 1
ATOM 707 O O . PRO A 1 90 ? 5.930 8.919 10.040 1.00 94.94 90 PRO A O 1
ATOM 710 N N . SER A 1 91 ? 5.350 6.738 9.967 1.00 94.19 91 SER A N 1
ATOM 711 C CA . SER A 1 91 ? 5.826 6.478 8.611 1.00 94.19 91 SER A CA 1
ATOM 712 C C . SER A 1 91 ? 5.022 5.367 7.943 1.00 94.19 91 SER A C 1
ATOM 714 O O . SER A 1 91 ? 4.216 4.678 8.576 1.00 94.19 91 SER A O 1
ATOM 716 N N . LEU A 1 92 ? 5.236 5.201 6.643 1.00 97.31 92 LEU A N 1
ATOM 717 C CA . LEU A 1 92 ? 4.683 4.095 5.869 1.00 97.31 92 LEU A CA 1
ATOM 718 C C . LEU A 1 92 ? 5.583 2.858 6.014 1.00 97.31 92 LEU A C 1
ATOM 720 O O . LEU A 1 92 ? 6.806 2.965 5.963 1.00 97.31 92 LEU A O 1
ATOM 724 N N . SER A 1 93 ? 4.990 1.679 6.220 1.00 96.94 93 SER A N 1
ATOM 725 C CA . SER A 1 93 ? 5.733 0.416 6.263 1.00 96.94 93 SER A CA 1
ATOM 726 C C . SER A 1 93 ? 4.835 -0.758 5.889 1.00 96.94 93 SER A C 1
ATOM 728 O O . SER A 1 93 ? 3.798 -0.991 6.513 1.00 96.94 93 SER A O 1
ATOM 730 N N . GLY A 1 94 ? 5.270 -1.521 4.896 1.00 97.25 94 GLY A N 1
ATOM 731 C CA . GLY A 1 94 ? 4.716 -2.810 4.518 1.00 97.25 94 GLY A CA 1
ATOM 732 C C . GLY A 1 94 ? 5.842 -3.780 4.186 1.00 97.25 94 GLY A C 1
ATOM 733 O O . GLY A 1 94 ? 7.016 -3.415 4.273 1.00 97.25 94 GLY A O 1
ATOM 734 N N . LEU A 1 95 ? 5.477 -5.031 3.918 1.00 96.44 95 LEU A N 1
ATOM 735 C CA . LEU A 1 95 ? 6.329 -5.972 3.192 1.00 96.44 95 LEU A CA 1
ATOM 736 C C . LEU A 1 95 ? 5.514 -7.170 2.692 1.00 96.44 95 LEU A C 1
ATOM 738 O O . LEU A 1 95 ? 4.527 -7.576 3.318 1.00 96.44 95 LEU A O 1
ATOM 742 N N . CYS A 1 96 ? 5.989 -7.793 1.620 1.00 95.75 96 CYS A N 1
ATOM 743 C CA . CYS A 1 96 ? 5.504 -9.081 1.138 1.00 95.75 96 CYS A CA 1
ATOM 744 C C . CYS A 1 96 ? 6.359 -10.236 1.685 1.00 95.75 96 CYS A C 1
ATOM 746 O O . CYS A 1 96 ? 7.538 -10.365 1.361 1.00 95.75 96 CYS A O 1
ATOM 748 N N . GLU A 1 97 ? 5.754 -11.118 2.480 1.00 94.56 97 GLU A N 1
ATOM 749 C CA . GLU A 1 97 ? 6.352 -12.388 2.903 1.00 94.56 97 GLU A CA 1
ATOM 750 C C . GLU A 1 97 ? 5.974 -13.465 1.880 1.00 94.56 97 GLU A C 1
ATOM 752 O O . GLU A 1 97 ? 4.998 -14.203 2.045 1.00 94.56 97 GLU A O 1
ATOM 757 N N . PHE A 1 98 ? 6.712 -13.512 0.773 1.00 90.25 98 PHE A N 1
ATOM 758 C CA . PHE A 1 98 ? 6.353 -14.350 -0.373 1.00 90.25 98 PHE A CA 1
ATOM 759 C C . PHE A 1 98 ? 6.355 -15.847 -0.067 1.00 90.25 98 PHE A C 1
ATOM 761 O O . PHE A 1 98 ? 5.472 -16.564 -0.525 1.00 90.25 98 PHE A O 1
ATOM 768 N N . ASP A 1 99 ? 7.300 -16.321 0.743 1.00 87.44 99 ASP A N 1
ATOM 769 C CA . ASP A 1 99 ? 7.466 -17.757 1.001 1.00 87.44 99 ASP A CA 1
ATOM 770 C C . ASP A 1 99 ? 6.250 -18.351 1.731 1.00 87.44 99 ASP A C 1
ATOM 772 O O . ASP A 1 99 ? 5.853 -19.491 1.481 1.00 87.44 99 ASP A O 1
ATOM 776 N N . ILE A 1 100 ? 5.594 -17.528 2.551 1.00 89.31 100 ILE A N 1
ATOM 777 C CA . ILE A 1 100 ? 4.437 -17.879 3.385 1.00 89.31 100 ILE A CA 1
ATOM 778 C C . ILE A 1 100 ? 3.121 -17.246 2.911 1.00 89.31 100 ILE A C 1
ATOM 780 O O . ILE A 1 100 ? 2.107 -17.364 3.603 1.00 89.31 100 ILE A O 1
ATOM 784 N N . GLY A 1 101 ? 3.121 -16.577 1.754 1.00 91.62 101 GLY A N 1
ATOM 785 C CA . GLY A 1 101 ? 1.916 -16.030 1.132 1.00 91.62 101 GLY A CA 1
ATOM 786 C C . GLY A 1 101 ? 1.246 -14.919 1.943 1.00 91.62 101 GLY A C 1
ATOM 787 O O . GLY A 1 101 ? 0.050 -15.006 2.238 1.00 91.62 101 GLY A O 1
ATOM 788 N N . ARG A 1 102 ? 1.994 -13.888 2.371 1.00 95.56 102 ARG A N 1
ATOM 789 C CA . ARG A 1 102 ? 1.418 -12.769 3.144 1.00 95.56 102 ARG A CA 1
ATOM 790 C C . ARG A 1 102 ? 1.825 -11.397 2.637 1.00 95.56 102 ARG A C 1
ATOM 792 O O . ARG A 1 102 ? 2.969 -11.172 2.263 1.00 95.56 102 ARG A O 1
ATOM 799 N N . ILE A 1 103 ? 0.885 -10.463 2.721 1.00 97.81 103 ILE A N 1
ATOM 800 C CA . ILE A 1 103 ? 1.136 -9.026 2.611 1.00 97.81 103 ILE A CA 1
ATOM 801 C C . ILE A 1 103 ? 0.941 -8.425 3.998 1.00 97.81 103 ILE A C 1
ATOM 803 O O . ILE A 1 103 ? -0.166 -8.452 4.540 1.00 97.81 103 ILE A O 1
ATOM 807 N N . ILE A 1 104 ? 2.004 -7.883 4.585 1.00 98.38 104 ILE A N 1
ATOM 808 C CA . ILE A 1 104 ? 1.924 -7.162 5.853 1.00 98.38 104 ILE A CA 1
ATOM 809 C C . ILE A 1 104 ? 1.720 -5.683 5.558 1.00 98.38 104 ILE A C 1
ATOM 811 O O . ILE A 1 104 ? 2.557 -5.048 4.924 1.00 98.38 104 ILE A O 1
ATOM 815 N N . VAL A 1 105 ? 0.646 -5.119 6.104 1.00 98.62 105 VAL A N 1
ATOM 816 C CA . VAL A 1 105 ? 0.403 -3.675 6.102 1.00 98.62 105 VAL A CA 1
ATOM 817 C C . VAL A 1 105 ? 0.532 -3.161 7.526 1.00 98.62 105 VAL A C 1
ATOM 819 O O . VAL A 1 105 ? -0.226 -3.577 8.406 1.00 98.62 105 VAL A O 1
ATOM 822 N N . ARG A 1 106 ? 1.486 -2.261 7.780 1.00 98.38 106 ARG A N 1
ATOM 823 C CA . ARG A 1 106 ? 1.670 -1.686 9.113 1.00 98.38 106 ARG A CA 1
ATOM 824 C C . ARG A 1 106 ? 1.059 -0.293 9.195 1.00 98.38 106 ARG A C 1
ATOM 826 O O . ARG A 1 106 ? 1.300 0.559 8.345 1.00 98.38 106 ARG A O 1
ATOM 833 N N . ILE A 1 107 ? 0.258 -0.066 10.231 1.00 98.19 107 ILE A N 1
ATOM 834 C CA . ILE A 1 107 ? -0.448 1.197 10.466 1.00 98.19 107 ILE A CA 1
ATOM 835 C C . ILE A 1 107 ? 0.152 1.877 11.702 1.00 98.19 107 ILE A C 1
ATOM 837 O O . ILE A 1 107 ? 0.201 1.233 12.752 1.00 98.19 107 ILE A O 1
ATOM 841 N N . PRO A 1 108 ? 0.576 3.153 11.620 1.00 97.75 108 PRO A N 1
ATOM 842 C CA . PRO A 1 108 ? 1.104 3.895 12.761 1.00 97.75 108 PRO A CA 1
ATOM 843 C C . PRO A 1 108 ? 0.176 3.875 13.975 1.00 97.75 108 PRO A C 1
ATOM 845 O O . PRO A 1 108 ? -1.007 4.196 13.851 1.00 97.75 108 PRO A O 1
ATOM 848 N N . GLU A 1 109 ? 0.735 3.533 15.138 1.00 95.94 109 GLU A N 1
ATOM 849 C CA . GLU A 1 109 ? 0.021 3.490 16.414 1.00 95.94 109 GLU A CA 1
ATOM 850 C C . GLU A 1 109 ? 0.857 4.150 17.535 1.00 95.94 109 GLU A C 1
ATOM 852 O O . GLU A 1 109 ? 1.999 3.728 17.754 1.00 95.94 109 GLU A O 1
ATOM 857 N N . PRO A 1 110 ? 0.318 5.158 18.257 1.00 95.12 110 PRO A N 1
ATOM 858 C CA . PRO A 1 110 ? -1.014 5.752 18.087 1.00 95.12 110 PRO A CA 1
ATOM 859 C C . PRO A 1 110 ? -1.150 6.480 16.745 1.00 95.12 110 PRO A C 1
ATOM 861 O O . PRO A 1 110 ? -0.213 7.117 16.275 1.00 95.12 110 PRO A O 1
ATOM 864 N N . PHE A 1 111 ? -2.323 6.407 16.116 1.00 96.31 111 PHE A N 1
ATOM 865 C CA . PHE A 1 111 ? -2.516 7.092 14.841 1.00 96.31 111 PHE A CA 1
ATOM 866 C C . PHE A 1 111 ? -2.675 8.603 15.044 1.00 96.31 111 PHE A C 1
ATOM 868 O O . PHE A 1 111 ? -3.584 9.060 15.738 1.00 96.31 111 PHE A O 1
ATOM 875 N N . ARG A 1 112 ? -1.833 9.387 14.369 1.00 95.56 112 ARG A N 1
ATOM 876 C CA . ARG A 1 112 ? -1.986 10.837 14.210 1.00 95.56 112 ARG A CA 1
ATOM 877 C C . ARG A 1 112 ? -1.793 11.194 12.739 1.00 95.56 112 ARG A C 1
ATOM 879 O O . ARG A 1 112 ? -0.907 10.609 12.119 1.00 95.56 112 ARG A O 1
ATOM 886 N N . PRO A 1 113 ? -2.566 12.139 12.176 1.00 97.75 113 PRO A N 1
ATOM 887 C CA . PRO A 1 113 ? -2.337 12.601 10.816 1.00 97.75 113 PRO A CA 1
ATOM 888 C C . PRO A 1 113 ? -0.900 13.092 10.608 1.00 97.75 113 PRO A C 1
ATOM 890 O O . PRO A 1 113 ? -0.373 13.836 11.440 1.00 97.75 113 PRO A O 1
ATOM 893 N N . PHE A 1 114 ? -0.283 12.709 9.494 1.00 98.19 114 PHE A N 1
ATOM 894 C CA . PHE A 1 114 ? 1.122 13.000 9.208 1.00 98.19 114 PHE A CA 1
ATOM 895 C C . PHE A 1 114 ? 1.380 13.205 7.721 1.00 98.19 114 PHE A C 1
ATOM 897 O O . PHE A 1 114 ? 0.562 12.827 6.884 1.00 98.19 114 PHE A O 1
ATOM 904 N N . ASP A 1 115 ? 2.513 13.826 7.414 1.00 97.50 115 ASP A N 1
ATOM 905 C CA . ASP A 1 115 ? 3.007 13.980 6.052 1.00 97.50 115 ASP A CA 1
ATOM 906 C C . ASP A 1 115 ? 4.150 12.999 5.803 1.00 97.50 115 ASP A C 1
ATOM 908 O O . ASP A 1 115 ? 5.026 12.849 6.655 1.00 97.50 115 ASP A O 1
ATOM 912 N N . GLU A 1 116 ? 4.165 12.378 4.630 1.00 96.19 116 GLU A N 1
ATOM 913 C CA . GLU A 1 116 ? 5.289 11.575 4.148 1.00 96.19 116 GLU A CA 1
ATOM 914 C C . GLU A 1 116 ? 5.731 12.093 2.780 1.00 96.19 116 GLU A C 1
ATOM 916 O O . GLU A 1 116 ? 4.904 12.506 1.964 1.00 96.19 116 GLU A O 1
ATOM 921 N N . LEU A 1 117 ? 7.039 12.083 2.535 1.00 95.62 117 LEU A N 1
ATOM 922 C CA . LEU A 1 117 ? 7.600 12.406 1.230 1.00 95.62 117 LEU A CA 1
ATOM 923 C C . LEU A 1 117 ? 7.714 11.115 0.408 1.00 95.62 117 LEU A C 1
ATOM 925 O O . LEU A 1 117 ? 8.484 10.228 0.764 1.00 95.62 117 LEU A O 1
ATOM 929 N N . VAL A 1 118 ? 6.947 11.010 -0.676 1.00 94.19 118 VAL A N 1
ATOM 930 C CA . VAL A 1 118 ? 6.854 9.801 -1.510 1.00 94.19 118 VAL A CA 1
ATOM 931 C C . VAL A 1 118 ? 7.612 10.008 -2.816 1.00 94.19 118 VAL A C 1
ATOM 933 O O . VAL A 1 118 ? 7.274 10.905 -3.588 1.00 94.19 118 VAL A O 1
ATOM 936 N N . TYR A 1 119 ? 8.605 9.161 -3.091 1.00 91.00 119 TYR A N 1
ATOM 937 C CA . TYR A 1 119 ? 9.456 9.245 -4.281 1.00 91.00 119 TYR A CA 1
ATOM 938 C C . TYR A 1 119 ? 8.901 8.392 -5.426 1.00 91.00 119 TYR A C 1
ATOM 940 O O . TYR A 1 119 ? 9.160 7.199 -5.532 1.00 91.00 119 TYR A O 1
ATOM 948 N N . PHE A 1 120 ? 8.157 9.012 -6.339 1.00 87.94 120 PHE A N 1
ATOM 949 C CA . PHE A 1 120 ? 7.420 8.289 -7.383 1.00 87.94 120 PHE A CA 1
ATOM 950 C C . PHE A 1 120 ? 8.074 8.345 -8.770 1.00 87.94 120 PHE A C 1
ATOM 952 O O . PHE A 1 120 ? 7.585 7.733 -9.728 1.00 87.94 120 PHE A O 1
ATOM 959 N N . ASN A 1 121 ? 9.157 9.103 -8.947 1.00 86.06 121 ASN A N 1
ATOM 960 C CA . ASN A 1 121 ? 9.919 9.083 -10.193 1.00 86.06 121 ASN A CA 1
ATOM 961 C C . ASN A 1 121 ? 11.403 9.377 -9.963 1.00 86.06 121 ASN A C 1
ATOM 963 O O . ASN A 1 121 ? 11.780 10.071 -9.023 1.00 86.06 121 ASN A O 1
ATOM 967 N N . ALA A 1 122 ? 12.238 8.880 -10.866 1.00 83.81 122 ALA A N 1
ATOM 968 C CA . ALA A 1 122 ? 13.654 9.187 -10.919 1.00 83.81 122 ALA A CA 1
ATOM 969 C C . ALA A 1 122 ? 14.049 9.377 -12.380 1.00 83.81 122 ALA A C 1
ATOM 971 O O . ALA A 1 122 ? 13.806 8.515 -13.224 1.00 83.81 122 ALA A O 1
ATOM 972 N N . ARG A 1 123 ? 14.672 10.511 -12.692 1.00 78.06 123 ARG A N 1
ATOM 973 C CA . ARG A 1 123 ? 15.215 10.782 -14.025 1.00 78.06 123 ARG A CA 1
ATOM 974 C C . ARG A 1 123 ? 16.730 10.777 -13.960 1.00 78.06 123 ARG A C 1
ATOM 976 O O . ARG A 1 123 ? 17.319 11.434 -13.106 1.00 78.06 123 ARG A O 1
ATOM 983 N N . ARG A 1 124 ? 17.384 10.045 -14.860 1.00 78.81 124 ARG A N 1
ATOM 984 C CA . ARG A 1 124 ? 18.848 10.053 -14.951 1.00 78.81 124 ARG A CA 1
ATOM 985 C C . ARG A 1 124 ? 19.314 11.412 -15.479 1.00 78.81 124 ARG A C 1
ATOM 987 O O . ARG A 1 124 ? 18.841 11.866 -16.520 1.00 78.81 124 ARG A O 1
ATOM 994 N N . LYS A 1 125 ? 20.247 12.054 -14.777 1.00 79.06 125 LYS A N 1
ATOM 995 C CA . LYS A 1 125 ? 20.897 13.284 -15.245 1.00 79.06 125 LYS A CA 1
ATOM 996 C C . LYS A 1 125 ? 21.906 12.940 -16.346 1.00 79.06 125 LYS A C 1
ATOM 998 O O . LYS A 1 125 ? 22.561 11.900 -16.284 1.00 79.06 125 LYS A O 1
ATOM 1003 N N . ARG A 1 126 ? 22.043 13.814 -17.348 1.00 72.06 126 ARG A N 1
ATOM 1004 C CA . ARG A 1 126 ? 23.087 13.691 -18.381 1.00 72.06 126 ARG A CA 1
ATOM 1005 C C . ARG A 1 126 ? 24.478 13.936 -17.764 1.00 72.06 126 ARG A C 1
ATOM 1007 O O . ARG A 1 126 ? 24.611 14.721 -16.824 1.00 72.06 126 ARG A O 1
ATOM 1014 N N . GLY A 1 127 ? 25.499 13.242 -18.271 1.00 78.06 127 GLY A N 1
ATOM 1015 C CA . GLY A 1 127 ? 26.904 13.373 -17.852 1.00 78.06 127 GLY A CA 1
ATOM 1016 C C . GLY A 1 127 ? 27.583 12.040 -17.510 1.00 78.06 127 GLY A C 1
ATOM 1017 O O . GLY A 1 127 ? 26.925 11.003 -17.435 1.00 78.06 127 GLY A O 1
ATOM 1018 N N . ALA A 1 128 ? 28.898 12.084 -17.270 1.00 67.19 128 ALA A N 1
ATOM 1019 C CA . ALA A 1 128 ? 29.777 10.920 -17.076 1.00 67.19 128 ALA A CA 1
ATOM 1020 C C . ALA A 1 128 ? 29.573 10.138 -15.753 1.00 67.19 128 ALA A C 1
ATOM 1022 O O . ALA A 1 128 ? 30.435 9.369 -15.349 1.00 67.19 128 ALA A O 1
ATOM 1023 N N . GLY A 1 129 ? 28.434 10.301 -15.067 1.00 73.75 129 GLY A N 1
ATOM 1024 C CA . GLY A 1 129 ? 28.163 9.655 -13.779 1.00 73.75 129 GLY A CA 1
ATOM 1025 C C . GLY A 1 129 ? 26.726 9.158 -13.632 1.00 73.75 129 GLY A C 1
ATOM 1026 O O . GLY A 1 129 ? 25.793 9.687 -14.241 1.00 73.75 129 GLY A O 1
ATOM 1027 N N . MET A 1 130 ? 26.532 8.140 -12.790 1.00 76.94 130 MET A N 1
ATOM 1028 C CA . MET A 1 130 ? 25.214 7.600 -12.449 1.00 76.94 130 MET A CA 1
ATOM 1029 C C . MET A 1 130 ? 24.512 8.513 -11.432 1.00 76.94 130 MET A C 1
ATOM 1031 O O . MET A 1 130 ? 24.494 8.251 -10.235 1.00 76.94 130 MET A O 1
ATOM 1035 N N . ARG A 1 131 ? 23.967 9.636 -11.913 1.00 79.00 131 ARG A N 1
ATOM 1036 C CA . ARG A 1 131 ? 23.255 10.627 -11.092 1.00 79.00 131 ARG A CA 1
ATOM 1037 C C . ARG A 1 131 ? 21.773 10.653 -11.441 1.00 79.00 131 ARG A C 1
ATOM 1039 O O . ARG A 1 131 ? 21.413 10.638 -12.618 1.00 79.00 131 ARG A O 1
ATOM 1046 N N . PHE A 1 132 ? 20.922 10.768 -10.426 1.00 81.75 132 PHE A N 1
ATOM 1047 C CA . PHE A 1 132 ? 19.469 10.813 -10.582 1.00 81.75 132 PHE A CA 1
ATOM 1048 C C . PHE A 1 132 ? 18.890 12.112 -10.013 1.00 81.75 132 PHE A C 1
ATOM 1050 O O . PHE A 1 132 ? 19.365 12.641 -9.011 1.00 81.75 132 PHE A O 1
ATOM 1057 N N . ALA A 1 133 ? 17.875 12.645 -10.686 1.00 84.31 133 ALA A N 1
ATOM 1058 C CA . ALA A 1 133 ? 16.964 13.654 -10.174 1.00 84.31 133 ALA A CA 1
ATOM 1059 C C . ALA A 1 133 ? 15.694 12.935 -9.714 1.00 84.31 133 ALA A C 1
ATOM 1061 O O . ALA A 1 133 ? 14.935 12.415 -10.538 1.00 84.31 133 ALA A O 1
ATOM 1062 N N . TRP A 1 134 ? 15.506 12.865 -8.403 1.00 85.56 134 TRP A N 1
ATOM 1063 C CA . TRP A 1 134 ? 14.332 12.260 -7.793 1.00 85.56 134 TRP A CA 1
ATOM 1064 C C . TRP A 1 134 ? 13.161 13.239 -7.819 1.00 85.56 134 TRP A C 1
ATOM 1066 O O . TRP A 1 134 ? 13.335 14.429 -7.564 1.00 85.56 134 TRP A O 1
ATOM 1076 N N . VAL A 1 135 ? 11.974 12.730 -8.132 1.00 89.56 135 VAL A N 1
ATOM 1077 C CA . VAL A 1 135 ? 10.715 13.473 -8.064 1.00 89.56 135 VAL A CA 1
ATOM 1078 C C . VAL A 1 135 ? 9.908 12.895 -6.916 1.00 89.56 135 VAL A C 1
ATOM 1080 O O . VAL A 1 135 ? 9.696 11.680 -6.853 1.00 89.56 135 VAL A O 1
ATOM 1083 N N . ALA A 1 136 ? 9.475 13.773 -6.017 1.00 91.75 136 ALA A N 1
ATOM 1084 C CA . ALA A 1 136 ? 8.741 13.397 -4.826 1.00 91.75 136 ALA A CA 1
ATOM 1085 C C . ALA A 1 136 ? 7.510 14.275 -4.616 1.00 91.75 136 ALA A C 1
ATOM 1087 O O . ALA A 1 136 ? 7.497 15.441 -5.005 1.00 91.75 136 ALA A O 1
ATOM 1088 N N . GLU A 1 137 ? 6.496 13.712 -3.967 1.00 92.88 137 GLU A N 1
ATOM 1089 C CA . GLU A 1 137 ? 5.293 14.420 -3.540 1.00 92.88 137 GLU A CA 1
ATOM 1090 C C . GLU A 1 137 ? 5.160 14.331 -2.018 1.00 92.88 137 GLU A C 1
ATOM 1092 O O . GLU A 1 137 ? 5.347 13.261 -1.434 1.00 92.88 137 GL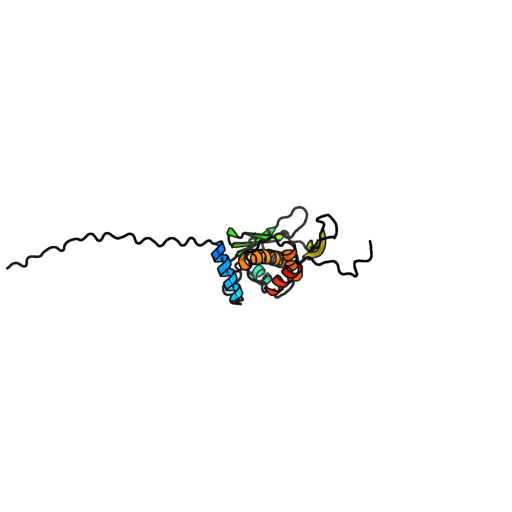U A O 1
ATOM 1097 N N . LYS A 1 138 ? 4.839 15.452 -1.363 1.00 96.50 138 LYS A N 1
ATOM 1098 C CA . LYS A 1 138 ? 4.510 15.464 0.066 1.00 96.50 138 LYS A CA 1
ATOM 1099 C C . LYS A 1 138 ? 3.032 15.121 0.237 1.00 96.50 138 LYS A C 1
ATOM 1101 O O . LYS A 1 138 ? 2.163 15.913 -0.119 1.00 96.50 138 LYS A O 1
ATOM 1106 N N . VAL A 1 139 ? 2.751 13.959 0.814 1.00 97.38 139 VAL A N 1
ATOM 1107 C CA . VAL A 1 139 ? 1.395 13.423 0.953 1.00 97.38 139 VAL A CA 1
ATOM 1108 C C . VAL A 1 139 ? 0.952 13.476 2.405 1.00 97.38 139 VAL A C 1
ATOM 1110 O O . VAL A 1 139 ? 1.577 12.872 3.274 1.00 97.38 139 VAL A O 1
ATOM 1113 N N . ARG A 1 140 ? -0.184 14.134 2.661 1.00 97.88 140 ARG A N 1
ATOM 1114 C CA . ARG A 1 140 ? -0.843 14.120 3.972 1.00 97.88 140 ARG A CA 1
ATOM 1115 C C . ARG A 1 140 ? -1.744 12.895 4.119 1.00 97.88 140 ARG A C 1
ATOM 1117 O O . ARG A 1 140 ? -2.738 12.778 3.397 1.00 97.88 140 ARG A O 1
ATOM 1124 N N . PHE A 1 141 ? -1.463 12.055 5.110 1.00 98.38 141 PHE A N 1
ATOM 1125 C CA . PHE A 1 141 ? -2.317 10.958 5.562 1.00 98.38 141 PHE A CA 1
ATOM 1126 C C . PHE A 1 141 ? -3.160 11.416 6.750 1.00 98.38 141 PHE A C 1
ATOM 1128 O O . PHE A 1 141 ? -2.638 11.754 7.810 1.00 98.38 141 PHE A O 1
ATOM 1135 N N . ARG A 1 142 ? -4.480 11.440 6.576 1.00 98.12 142 ARG A N 1
ATOM 1136 C CA . ARG A 1 142 ? -5.460 11.903 7.568 1.00 98.12 142 ARG A CA 1
ATOM 1137 C C . ARG A 1 142 ? -6.117 10.764 8.331 1.00 98.12 142 ARG A C 1
ATOM 1139 O O . ARG A 1 142 ? -6.626 10.988 9.422 1.00 98.12 142 ARG A O 1
ATOM 1146 N N . THR A 1 143 ? -6.130 9.556 7.768 1.00 97.44 143 THR A N 1
ATOM 1147 C CA . THR A 1 143 ? -6.834 8.410 8.364 1.00 97.44 143 THR A CA 1
ATOM 1148 C C . THR A 1 143 ? -6.037 7.112 8.259 1.00 97.44 143 THR A C 1
ATOM 1150 O O . THR A 1 143 ? -5.255 6.921 7.327 1.00 97.44 143 THR A O 1
ATOM 1153 N N . ARG A 1 144 ? -6.309 6.164 9.170 1.00 97.50 144 ARG A N 1
ATOM 1154 C CA . ARG A 1 144 ? -5.788 4.786 9.090 1.00 97.50 144 ARG A CA 1
ATOM 1155 C C . ARG A 1 144 ? -6.149 4.112 7.760 1.00 97.50 144 ARG A C 1
ATOM 1157 O O . ARG A 1 144 ? -5.347 3.356 7.227 1.00 97.50 144 ARG A O 1
ATOM 1164 N N . ARG A 1 145 ? -7.328 4.421 7.198 1.00 97.62 145 ARG A N 1
ATOM 1165 C CA . ARG A 1 145 ? -7.778 3.918 5.889 1.00 97.62 145 ARG A CA 1
ATOM 1166 C C . ARG A 1 145 ? -6.858 4.366 4.756 1.00 97.62 145 ARG A C 1
ATOM 1168 O O . ARG A 1 145 ? -6.557 3.557 3.887 1.00 97.62 145 ARG A O 1
ATOM 1175 N N . GLU A 1 146 ? -6.432 5.626 4.749 1.00 98.31 146 GLU A N 1
ATOM 1176 C CA . GLU A 1 146 ? -5.517 6.130 3.719 1.00 98.31 146 GLU A CA 1
ATOM 1177 C C . GLU A 1 146 ? -4.158 5.426 3.786 1.00 98.31 146 GLU A C 1
ATOM 1179 O O . GLU A 1 146 ? -3.667 4.984 2.752 1.00 98.31 146 GLU A O 1
ATOM 1184 N N . VAL A 1 147 ? -3.595 5.246 4.988 1.00 98.44 147 VAL A N 1
ATOM 1185 C CA . VAL A 1 147 ? -2.338 4.495 5.168 1.00 98.44 147 VAL A CA 1
ATOM 1186 C C . VAL A 1 147 ? -2.501 3.044 4.727 1.00 98.44 147 VAL A C 1
ATOM 1188 O O . VAL A 1 147 ? -1.692 2.547 3.952 1.00 98.44 147 VAL A O 1
ATOM 1191 N N . LEU A 1 148 ? -3.575 2.383 5.172 1.00 98.50 148 LEU A N 1
ATOM 1192 C CA . LEU A 1 148 ? -3.877 1.003 4.801 1.00 98.50 148 LEU A CA 1
ATOM 1193 C C . LEU A 1 148 ? -3.941 0.837 3.281 1.00 98.50 148 LEU A C 1
ATOM 1195 O O . LEU A 1 148 ? -3.278 -0.044 2.748 1.00 98.50 148 LEU A O 1
ATOM 1199 N N . ARG A 1 149 ? -4.703 1.685 2.581 1.00 98.62 149 ARG A N 1
ATOM 1200 C CA . ARG A 1 149 ? -4.825 1.606 1.118 1.00 98.62 149 ARG A CA 1
ATOM 1201 C C . ARG A 1 149 ? -3.507 1.915 0.418 1.00 98.62 149 ARG A C 1
ATOM 1203 O O . ARG A 1 149 ? -3.192 1.245 -0.555 1.00 98.62 149 ARG A O 1
ATOM 1210 N N . PHE A 1 150 ? -2.742 2.894 0.899 1.00 98.75 150 PHE A N 1
ATOM 1211 C CA . PHE A 1 150 ? -1.468 3.255 0.280 1.00 98.75 150 PHE A CA 1
ATOM 1212 C C . PHE A 1 150 ? -0.462 2.114 0.386 1.00 98.75 150 PHE A C 1
ATOM 1214 O O . PHE A 1 150 ? 0.032 1.640 -0.634 1.00 98.75 150 PHE A O 1
ATOM 1221 N N . VAL A 1 151 ? -0.205 1.640 1.608 1.00 98.69 151 VAL A N 1
ATOM 1222 C CA . VAL A 1 151 ? 0.744 0.549 1.847 1.00 98.69 151 VAL A CA 1
ATOM 1223 C C . VAL A 1 151 ? 0.271 -0.718 1.141 1.00 98.69 151 VAL A C 1
ATOM 1225 O O . VAL A 1 151 ? 1.066 -1.386 0.497 1.00 98.69 151 VAL A O 1
ATOM 1228 N N . TYR A 1 152 ? -1.031 -1.017 1.173 1.00 98.56 152 TYR A N 1
ATOM 1229 C CA . TYR A 1 152 ? -1.569 -2.154 0.435 1.00 98.56 152 TYR A CA 1
ATOM 1230 C C . TYR A 1 152 ? -1.312 -2.051 -1.071 1.00 98.56 152 TYR A C 1
ATOM 1232 O O . TYR A 1 152 ? -0.855 -3.022 -1.656 1.00 98.56 152 TYR A O 1
ATOM 1240 N N . CYS A 1 153 ? -1.578 -0.906 -1.710 1.00 98.44 153 CYS A N 1
ATOM 1241 C CA . CYS A 1 153 ? -1.306 -0.742 -3.140 1.00 98.44 153 CYS A CA 1
ATOM 1242 C C . CYS A 1 153 ? 0.186 -0.919 -3.454 1.00 98.44 153 CYS A C 1
ATOM 1244 O O . CYS A 1 153 ? 0.518 -1.589 -4.429 1.00 98.44 153 CYS A O 1
ATOM 1246 N N . HIS A 1 154 ? 1.065 -0.345 -2.627 1.00 98.44 154 HIS A N 1
ATOM 1247 C CA . HIS A 1 154 ? 2.513 -0.480 -2.778 1.00 98.44 154 HIS A CA 1
ATOM 1248 C C . HIS A 1 154 ? 2.925 -1.962 -2.741 1.00 98.44 154 HIS A C 1
ATOM 1250 O O . HIS A 1 154 ? 3.518 -2.471 -3.691 1.00 98.44 154 HIS A O 1
ATOM 1256 N N . GLU A 1 155 ? 2.531 -2.682 -1.690 1.00 98.12 155 GLU A N 1
ATOM 1257 C CA . GLU A 1 155 ? 2.873 -4.098 -1.529 1.00 98.12 155 GLU A CA 1
ATOM 1258 C C . GLU A 1 155 ? 2.185 -4.999 -2.557 1.00 98.12 155 GLU A C 1
ATOM 1260 O O . GLU A 1 155 ? 2.773 -5.959 -3.050 1.00 98.12 155 GLU A O 1
ATOM 1265 N N . TRP A 1 156 ? 0.947 -4.689 -2.941 1.00 97.19 156 TRP A N 1
ATOM 1266 C CA . TRP A 1 156 ? 0.249 -5.443 -3.975 1.00 97.19 156 TRP A CA 1
ATOM 1267 C C . TRP A 1 156 ? 0.997 -5.372 -5.311 1.00 97.19 156 TRP A C 1
ATOM 1269 O O . TRP A 1 156 ? 1.042 -6.373 -6.023 1.00 97.19 156 TRP A O 1
ATOM 1279 N N . LEU A 1 157 ? 1.640 -4.245 -5.651 1.00 96.56 157 LEU A N 1
ATOM 1280 C CA . LEU A 1 157 ? 2.440 -4.183 -6.877 1.00 96.56 157 LEU A CA 1
ATOM 1281 C C . LEU A 1 157 ? 3.716 -5.029 -6.775 1.00 96.56 157 LEU A C 1
ATOM 1283 O O . LEU A 1 157 ? 4.082 -5.686 -7.751 1.00 96.56 157 LEU A O 1
ATOM 1287 N N . HIS A 1 158 ? 4.359 -5.073 -5.605 1.00 96.50 158 HIS A N 1
ATOM 1288 C CA . HIS A 1 158 ? 5.471 -5.997 -5.349 1.00 96.50 158 HIS A CA 1
ATOM 1289 C C . HIS A 1 158 ? 5.047 -7.453 -5.536 1.00 96.50 158 HIS A C 1
ATOM 1291 O O . HIS A 1 158 ? 5.733 -8.214 -6.226 1.00 96.50 158 HIS A O 1
ATOM 1297 N N . TRP A 1 159 ? 3.884 -7.813 -4.987 1.00 95.25 159 TRP A N 1
ATOM 1298 C CA . TRP A 1 159 ? 3.251 -9.110 -5.198 1.00 95.25 159 TRP A CA 1
ATOM 1299 C C . TRP A 1 159 ? 2.991 -9.389 -6.680 1.00 95.25 159 TRP A C 1
ATOM 1301 O O . TRP A 1 159 ? 3.452 -10.401 -7.203 1.00 95.25 159 TRP A O 1
ATOM 1311 N N . TYR A 1 160 ? 2.339 -8.465 -7.385 1.00 93.31 160 TYR A N 1
ATOM 1312 C CA . TYR A 1 160 ? 2.007 -8.608 -8.800 1.00 93.31 160 TYR A CA 1
ATOM 1313 C C . TYR A 1 160 ? 3.261 -8.805 -9.664 1.00 93.31 160 TYR A C 1
ATOM 1315 O O . TYR A 1 160 ? 3.303 -9.663 -10.547 1.00 93.31 160 TYR A O 1
ATOM 1323 N N . LEU A 1 161 ? 4.325 -8.047 -9.399 1.00 92.12 161 LEU A N 1
ATOM 1324 C CA . LEU A 1 161 ? 5.579 -8.173 -10.136 1.00 92.12 161 LEU A CA 1
ATOM 1325 C C . LEU A 1 161 ? 6.227 -9.546 -9.965 1.00 92.12 161 LEU A C 1
ATOM 1327 O O . LEU A 1 161 ? 6.684 -10.119 -10.957 1.00 92.12 161 LEU A O 1
ATOM 1331 N N . ARG A 1 162 ? 6.257 -10.078 -8.741 1.00 90.12 162 ARG A N 1
ATOM 1332 C CA . ARG A 1 162 ? 6.888 -11.371 -8.465 1.00 90.12 162 ARG A CA 1
ATOM 1333 C C . ARG A 1 162 ? 6.010 -12.542 -8.872 1.00 90.12 162 ARG A C 1
ATOM 1335 O O . ARG A 1 162 ? 6.462 -13.395 -9.632 1.00 90.12 162 ARG A O 1
ATOM 1342 N N . GLU A 1 163 ? 4.772 -12.570 -8.400 1.00 88.38 163 GLU A N 1
ATOM 1343 C CA . GLU A 1 163 ? 3.919 -13.746 -8.545 1.00 88.38 163 GLU A CA 1
ATOM 1344 C C . GLU A 1 163 ? 3.237 -13.803 -9.918 1.00 88.38 163 GLU A C 1
ATOM 1346 O O . GLU A 1 163 ? 3.115 -14.869 -10.513 1.00 88.38 163 GLU A O 1
ATOM 1351 N N . VAL A 1 164 ? 2.859 -12.657 -10.487 1.00 86.69 164 VAL A N 1
ATOM 1352 C CA . VAL A 1 164 ? 2.126 -12.634 -11.763 1.00 86.69 164 VAL A CA 1
ATOM 1353 C C . VAL A 1 164 ? 3.062 -12.415 -12.947 1.00 86.69 164 VAL A C 1
ATOM 1355 O O . VAL A 1 164 ? 2.926 -13.061 -13.984 1.00 86.69 164 VAL A O 1
ATOM 1358 N N . ARG A 1 165 ? 4.025 -11.494 -12.825 1.00 84.56 165 ARG A N 1
ATOM 1359 C CA . ARG A 1 165 ? 4.936 -11.146 -13.932 1.00 84.56 165 ARG A CA 1
ATOM 1360 C C . ARG A 1 165 ? 6.236 -11.948 -13.936 1.00 84.56 165 ARG A C 1
ATOM 1362 O O . ARG A 1 165 ? 6.990 -11.806 -14.898 1.00 84.56 165 ARG A O 1
ATOM 1369 N N . GLY A 1 166 ? 6.521 -12.731 -12.891 1.00 83.56 166 GLY A N 1
ATOM 1370 C CA . GLY A 1 166 ? 7.769 -13.492 -12.760 1.00 83.56 166 GLY A CA 1
ATOM 1371 C C . GLY A 1 166 ? 9.025 -12.612 -12.722 1.00 83.56 166 GLY A C 1
ATOM 1372 O O . GLY A 1 166 ? 10.102 -13.046 -13.124 1.00 83.56 166 GLY A O 1
ATOM 1373 N N . ARG A 1 167 ? 8.895 -11.344 -12.310 1.00 82.81 167 ARG A N 1
ATOM 1374 C CA . ARG A 1 167 ? 9.987 -10.360 -12.243 1.00 82.81 167 ARG A CA 1
ATOM 1375 C C . ARG A 1 167 ? 10.475 -10.188 -10.807 1.00 82.81 167 ARG A C 1
ATOM 1377 O O . ARG A 1 167 ? 9.819 -10.587 -9.851 1.00 82.81 167 ARG A O 1
ATOM 1384 N N . ARG A 1 168 ? 11.625 -9.530 -10.637 1.00 81.94 168 ARG A N 1
ATOM 1385 C CA . ARG A 1 168 ? 12.061 -9.074 -9.308 1.00 81.94 168 ARG A CA 1
ATOM 1386 C C . ARG A 1 168 ? 11.045 -8.072 -8.740 1.00 81.94 168 ARG A C 1
ATOM 1388 O O . ARG A 1 168 ? 10.629 -7.157 -9.450 1.00 81.94 168 ARG A O 1
ATOM 1395 N N . SER A 1 169 ? 10.720 -8.195 -7.456 1.00 72.56 169 SER A N 1
ATOM 1396 C CA . SER A 1 169 ? 9.853 -7.281 -6.693 1.00 72.56 169 SER A CA 1
ATOM 1397 C C . SER A 1 169 ? 10.604 -6.033 -6.203 1.00 72.56 169 SER A C 1
ATOM 1399 O O . SER A 1 169 ? 10.460 -5.638 -5.061 1.00 72.56 169 SER A O 1
ATOM 1401 N N . GLY A 1 170 ? 11.516 -5.477 -7.005 1.00 74.56 170 GLY A N 1
ATOM 1402 C CA . GLY A 1 170 ? 12.419 -4.392 -6.578 1.00 74.56 170 GLY A CA 1
ATOM 1403 C C . GLY A 1 170 ? 12.100 -3.037 -7.205 1.00 74.56 170 GLY A C 1
ATOM 1404 O O . GLY A 1 170 ? 12.976 -2.181 -7.297 1.00 74.56 170 GLY A O 1
ATOM 1405 N N . ALA A 1 171 ? 10.892 -2.854 -7.738 1.00 84.50 171 ALA A N 1
ATOM 1406 C CA . ALA A 1 171 ? 10.524 -1.661 -8.497 1.00 84.50 171 ALA A CA 1
ATOM 1407 C C . ALA A 1 171 ? 9.933 -0.564 -7.593 1.00 84.50 171 ALA A C 1
ATOM 1409 O O . ALA A 1 171 ? 8.859 -0.047 -7.891 1.00 84.50 171 ALA A O 1
ATOM 1410 N N . GLU A 1 172 ? 10.639 -0.193 -6.519 1.00 91.25 172 GLU A N 1
ATOM 1411 C CA . GLU A 1 172 ? 10.140 0.707 -5.459 1.00 91.25 172 GLU A CA 1
ATOM 1412 C C . GLU A 1 172 ? 9.500 1.987 -5.998 1.00 91.25 172 GLU A C 1
ATOM 1414 O O . GLU A 1 172 ? 8.363 2.310 -5.677 1.00 91.25 172 GLU A O 1
ATOM 1419 N N . THR A 1 173 ? 10.174 2.676 -6.922 1.00 90.62 173 THR A N 1
ATOM 1420 C CA . THR A 1 173 ? 9.654 3.914 -7.520 1.00 90.62 173 THR A CA 1
ATOM 1421 C C . THR A 1 173 ? 8.345 3.699 -8.291 1.00 90.62 173 THR A C 1
ATOM 1423 O O . THR A 1 173 ? 7.503 4.594 -8.348 1.00 90.62 173 THR A O 1
ATOM 1426 N N . ALA A 1 174 ? 8.153 2.527 -8.902 1.00 92.06 174 ALA A N 1
ATOM 1427 C CA . ALA A 1 174 ? 6.901 2.184 -9.571 1.00 92.06 174 ALA A CA 1
ATOM 1428 C C . ALA A 1 174 ? 5.805 1.811 -8.559 1.00 92.06 174 ALA A C 1
ATOM 1430 O O . ALA A 1 174 ? 4.656 2.203 -8.757 1.00 92.06 174 ALA A O 1
ATOM 1431 N N . CYS A 1 175 ? 6.160 1.115 -7.475 1.00 95.69 175 CYS A N 1
ATOM 1432 C CA . CYS A 1 175 ? 5.255 0.780 -6.371 1.00 95.69 175 CYS A CA 1
ATOM 1433 C C . CYS A 1 175 ? 4.752 2.041 -5.663 1.00 95.69 175 CYS A C 1
ATOM 1435 O O . CYS A 1 175 ? 3.543 2.212 -5.508 1.00 95.69 175 CYS A O 1
ATOM 1437 N N . ASP A 1 176 ? 5.647 2.981 -5.358 1.00 95.62 176 ASP A N 1
ATOM 1438 C CA . ASP A 1 176 ? 5.305 4.292 -4.805 1.00 95.62 176 ASP A CA 1
ATOM 1439 C C . ASP A 1 176 ? 4.416 5.095 -5.749 1.00 95.62 176 ASP A C 1
ATOM 1441 O O . ASP A 1 176 ? 3.404 5.651 -5.327 1.00 95.62 176 ASP A O 1
ATOM 1445 N N . ARG A 1 177 ? 4.727 5.111 -7.051 1.00 95.12 177 ARG A N 1
ATOM 1446 C CA . ARG A 1 177 ? 3.889 5.771 -8.063 1.00 95.12 177 ARG A CA 1
ATOM 1447 C C . ARG A 1 177 ? 2.492 5.173 -8.142 1.00 95.12 177 ARG A C 1
ATOM 1449 O O . ARG A 1 177 ? 1.513 5.916 -8.213 1.00 95.12 177 ARG A O 1
ATOM 1456 N N . PHE A 1 178 ? 2.396 3.847 -8.151 1.00 96.75 178 PHE A N 1
ATOM 1457 C CA . PHE A 1 178 ? 1.122 3.146 -8.179 1.00 96.75 178 PHE A CA 1
ATOM 1458 C C . PHE A 1 178 ? 0.307 3.447 -6.921 1.00 96.75 178 PHE A C 1
ATOM 1460 O O . PHE A 1 178 ? -0.858 3.826 -7.033 1.00 96.75 178 PHE A O 1
ATOM 1467 N N . ALA A 1 179 ? 0.915 3.358 -5.738 1.00 98.06 179 ALA A N 1
ATOM 1468 C CA . ALA A 1 179 ? 0.255 3.673 -4.480 1.00 98.06 179 ALA A CA 1
ATOM 1469 C C . ALA A 1 179 ? -0.222 5.130 -4.438 1.00 98.06 179 ALA A C 1
ATOM 1471 O O . ALA A 1 179 ? -1.405 5.374 -4.190 1.00 98.06 179 ALA A O 1
ATOM 1472 N N . LEU A 1 180 ? 0.659 6.079 -4.767 1.00 97.31 180 LEU A N 1
ATOM 1473 C CA . LEU A 1 180 ? 0.396 7.518 -4.759 1.00 97.31 180 LEU A CA 1
ATOM 1474 C C . LEU A 1 180 ? -0.815 7.901 -5.611 1.00 97.31 180 LEU A C 1
ATOM 1476 O O . LEU A 1 180 ? -1.691 8.632 -5.151 1.00 97.31 180 LEU A O 1
ATOM 1480 N N . ARG A 1 181 ? -0.905 7.363 -6.830 1.00 96.38 181 ARG A N 1
ATOM 1481 C CA . ARG A 1 181 ? -2.003 7.665 -7.758 1.00 96.38 181 ARG A CA 1
ATOM 1482 C C . ARG A 1 181 ? -3.333 7.031 -7.352 1.00 96.38 181 ARG A C 1
ATOM 1484 O O . ARG A 1 181 ? -4.391 7.544 -7.712 1.00 96.38 181 ARG A O 1
ATOM 1491 N N . ASN A 1 182 ? -3.303 5.913 -6.623 1.00 97.81 182 ASN A N 1
ATOM 1492 C CA . ASN A 1 182 ? -4.465 5.031 -6.518 1.00 97.81 182 ASN A CA 1
ATOM 1493 C C . ASN A 1 182 ? -5.059 4.888 -5.114 1.00 97.81 182 ASN A C 1
ATOM 1495 O O . ASN A 1 182 ? -6.238 4.553 -4.997 1.00 97.81 182 ASN A O 1
ATOM 1499 N N . PHE A 1 183 ? -4.323 5.182 -4.038 1.00 98.00 183 PHE A N 1
ATOM 1500 C CA . PHE A 1 183 ? -4.789 4.878 -2.676 1.00 98.00 183 PHE A CA 1
ATOM 1501 C C . PHE A 1 183 ? -6.107 5.569 -2.278 1.00 98.00 183 PHE A C 1
ATOM 1503 O O . PHE A 1 183 ? -6.851 5.046 -1.446 1.00 98.00 183 PHE A O 1
ATOM 1510 N N . ARG A 1 184 ? -6.437 6.714 -2.890 1.00 97.25 184 ARG A N 1
ATOM 1511 C CA . ARG A 1 184 ? -7.700 7.442 -2.662 1.00 97.25 184 ARG A CA 1
ATOM 1512 C C . ARG A 1 184 ? -8.829 7.070 -3.622 1.00 97.25 184 ARG A C 1
ATOM 1514 O O . ARG A 1 184 ? -9.983 7.392 -3.337 1.00 97.25 184 ARG A O 1
ATOM 1521 N N . ARG A 1 185 ? -8.532 6.409 -4.744 1.00 96.69 185 ARG A N 1
ATOM 1522 C CA . ARG A 1 185 ? -9.543 6.022 -5.741 1.00 96.69 185 ARG A CA 1
ATOM 1523 C C . ARG A 1 185 ? -10.461 4.954 -5.168 1.00 96.69 185 ARG A C 1
ATOM 1525 O O . ARG A 1 185 ? -10.057 4.225 -4.272 1.00 96.69 185 ARG A O 1
ATOM 1532 N N . ARG A 1 186 ? -11.697 4.860 -5.664 1.00 94.44 186 ARG A N 1
ATOM 1533 C CA . ARG A 1 186 ? -12.647 3.813 -5.242 1.00 94.44 186 ARG A CA 1
ATOM 1534 C C . ARG A 1 186 ? -12.310 2.465 -5.872 1.00 94.44 186 ARG A C 1
ATOM 1536 O O . ARG A 1 186 ? -12.251 1.478 -5.151 1.00 94.44 186 ARG A O 1
ATOM 1543 N N . GLN A 1 187 ? -12.045 2.472 -7.176 1.00 94.38 187 GLN A N 1
ATOM 1544 C CA . GLN A 1 187 ? -11.674 1.305 -7.965 1.00 94.38 187 GLN A CA 1
ATOM 1545 C C . GLN A 1 187 ? -10.236 1.454 -8.463 1.00 94.38 187 GLN A C 1
ATOM 1547 O O . GLN A 1 187 ? -9.848 2.532 -8.918 1.00 94.3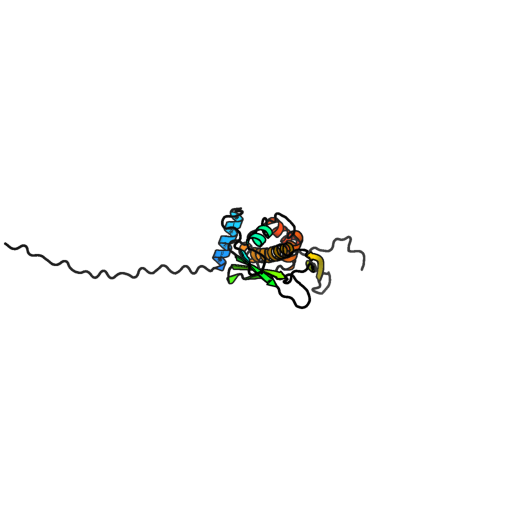8 187 GLN A O 1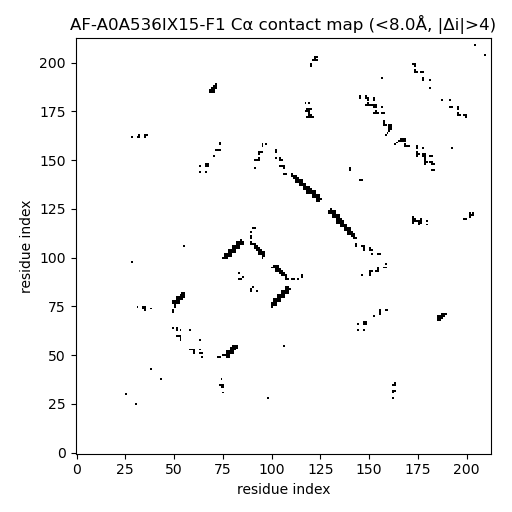
ATOM 1552 N N . VAL A 1 188 ? -9.477 0.371 -8.355 1.00 93.69 188 VAL A N 1
ATOM 1553 C CA . VAL A 1 188 ? -8.116 0.212 -8.864 1.00 93.69 188 VAL A CA 1
ATOM 1554 C C . VAL A 1 188 ? -8.047 -1.146 -9.552 1.00 93.69 188 VAL A C 1
ATOM 1556 O O . VAL A 1 188 ? -8.670 -2.113 -9.107 1.00 93.69 188 VAL A O 1
ATOM 1559 N N . THR A 1 189 ? -7.331 -1.201 -10.662 1.00 91.62 189 THR A N 1
ATOM 1560 C CA . THR A 1 189 ? -7.283 -2.335 -11.584 1.00 91.62 189 THR A CA 1
ATOM 1561 C C . THR A 1 189 ? -5.840 -2.690 -11.932 1.00 91.62 189 THR A C 1
ATOM 1563 O O . THR A 1 189 ? -4.893 -1.997 -11.553 1.00 91.62 189 THR A O 1
ATOM 1566 N N . VAL A 1 190 ? -5.664 -3.785 -12.673 1.00 90.56 190 VAL A N 1
ATOM 1567 C CA . VAL A 1 190 ? -4.356 -4.166 -13.219 1.00 90.56 190 VAL A CA 1
ATOM 1568 C C . VAL A 1 190 ? -3.860 -3.140 -14.243 1.00 90.56 190 VAL A C 1
ATOM 1570 O O . VAL A 1 190 ? -2.657 -2.911 -14.320 1.00 90.56 190 VAL A O 1
ATOM 1573 N N . ASP A 1 191 ? -4.747 -2.463 -14.971 1.00 89.69 191 ASP A N 1
ATOM 1574 C CA . ASP A 1 191 ? -4.344 -1.450 -15.955 1.00 89.69 191 ASP A CA 1
ATOM 1575 C C . ASP A 1 191 ? -3.642 -0.264 -15.289 1.00 89.69 191 ASP A C 1
ATOM 1577 O O . ASP A 1 191 ? -2.604 0.193 -15.767 1.00 89.69 191 ASP A O 1
ATOM 1581 N N . ASP A 1 192 ? -4.119 0.152 -14.112 1.00 92.75 192 ASP A N 1
ATOM 1582 C CA . ASP A 1 192 ? -3.468 1.190 -13.306 1.00 92.75 192 ASP A CA 1
ATOM 1583 C C . ASP A 1 192 ? -2.038 0.775 -12.893 1.00 92.75 192 ASP A C 1
ATOM 1585 O O . ASP A 1 192 ? -1.132 1.608 -12.786 1.00 92.75 192 ASP A O 1
ATOM 1589 N N . ALA A 1 193 ? -1.816 -0.525 -12.672 1.00 92.31 193 ALA A N 1
ATOM 1590 C CA . ALA A 1 193 ? -0.499 -1.079 -12.374 1.00 92.31 193 ALA A CA 1
ATOM 1591 C C . ALA A 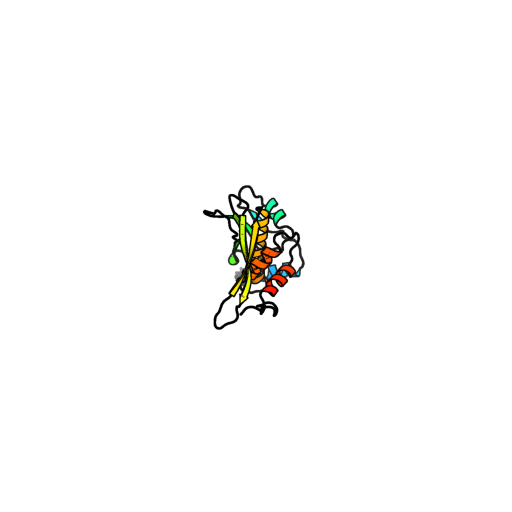1 193 ? 0.404 -1.083 -13.612 1.00 92.31 193 ALA A C 1
ATOM 1593 O O . ALA A 1 193 ? 1.573 -0.703 -13.528 1.00 92.31 193 ALA A O 1
ATOM 1594 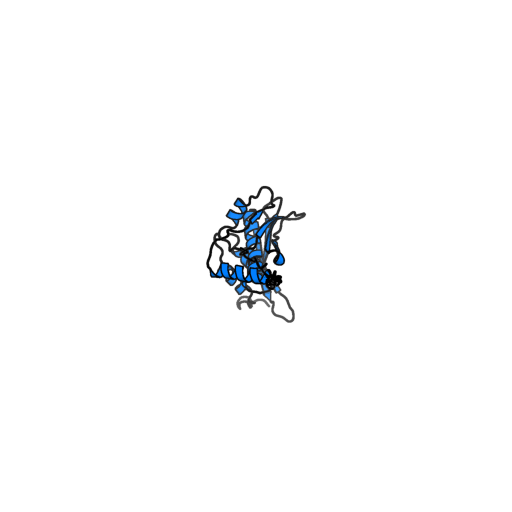N N . LEU A 1 194 ? -0.130 -1.462 -14.774 1.00 90.19 194 LEU A N 1
ATOM 1595 C CA . LEU A 1 194 ? 0.600 -1.419 -16.040 1.00 90.19 194 LEU A CA 1
ATOM 1596 C C . LEU A 1 194 ? 1.016 0.014 -16.398 1.00 90.19 194 LEU A C 1
ATOM 1598 O O . LEU A 1 194 ? 2.169 0.229 -16.776 1.00 90.19 194 LEU A O 1
ATOM 1602 N N . GLU A 1 195 ? 0.136 0.996 -16.203 1.00 88.56 195 GLU A N 1
ATOM 1603 C CA . GLU A 1 195 ? 0.447 2.415 -16.400 1.00 88.56 195 GLU A CA 1
ATOM 1604 C C . GLU A 1 195 ? 1.573 2.878 -15.459 1.00 88.56 195 GLU A C 1
ATOM 1606 O O . GLU A 1 195 ? 2.555 3.498 -15.886 1.00 88.56 195 GLU A O 1
ATOM 1611 N N . ALA A 1 196 ? 1.491 2.516 -14.174 1.00 88.81 196 ALA A N 1
ATOM 1612 C CA . ALA A 1 196 ? 2.534 2.840 -13.208 1.00 88.81 196 ALA A CA 1
ATOM 1613 C C . ALA A 1 196 ? 3.888 2.220 -13.589 1.00 88.81 196 ALA A C 1
ATOM 1615 O O . ALA A 1 196 ? 4.921 2.859 -13.389 1.00 88.81 196 ALA A O 1
ATOM 1616 N N . LEU A 1 197 ? 3.906 1.025 -14.187 1.00 87.38 197 LEU A N 1
ATOM 1617 C CA . LEU A 1 197 ? 5.126 0.372 -14.667 1.00 87.38 197 LEU A CA 1
ATOM 1618 C C . LEU A 1 197 ? 5.691 1.010 -15.946 1.00 87.38 197 LEU A C 1
ATOM 1620 O O . LEU A 1 197 ? 6.912 1.052 -16.105 1.00 87.38 197 LEU A O 1
ATOM 1624 N N . GLN A 1 198 ? 4.850 1.546 -16.836 1.00 81.31 198 GLN A N 1
ATOM 1625 C CA . GLN A 1 198 ? 5.301 2.253 -18.044 1.00 81.31 198 GLN A CA 1
ATOM 1626 C C . GLN A 1 198 ? 6.076 3.533 -17.711 1.00 81.31 198 GLN A C 1
ATOM 1628 O O . GLN A 1 198 ? 7.097 3.817 -18.342 1.00 81.31 198 GLN A O 1
ATOM 1633 N N . GLY A 1 199 ? 5.662 4.261 -16.667 1.00 63.00 199 GLY A N 1
ATOM 1634 C CA . GLY A 1 199 ? 6.366 5.455 -16.179 1.00 63.00 199 GLY A CA 1
ATOM 1635 C C . GLY A 1 199 ? 7.800 5.197 -15.688 1.00 63.00 199 GLY A C 1
ATOM 1636 O O . GLY A 1 199 ? 8.526 6.138 -15.381 1.00 63.00 199 GLY A O 1
ATOM 1637 N N . THR A 1 200 ? 8.217 3.931 -15.589 1.00 57.88 200 THR A N 1
ATOM 1638 C CA . THR A 1 200 ? 9.574 3.508 -15.209 1.00 57.88 200 THR A CA 1
ATOM 1639 C C . THR A 1 200 ? 10.536 3.522 -16.401 1.00 57.88 200 THR A C 1
ATOM 1641 O O . THR A 1 200 ? 11.749 3.422 -16.220 1.00 57.88 200 THR A O 1
ATOM 1644 N N . ARG A 1 201 ? 10.034 3.683 -17.634 1.00 53.31 201 ARG A N 1
ATOM 1645 C CA . ARG A 1 201 ? 10.884 3.897 -18.809 1.00 53.31 201 ARG A CA 1
ATOM 1646 C C . ARG A 1 201 ? 11.549 5.269 -18.664 1.00 53.31 201 ARG A C 1
ATOM 1648 O O . ARG A 1 201 ? 10.851 6.276 -18.625 1.00 53.31 201 ARG A O 1
ATOM 1655 N N . MET A 1 202 ? 12.881 5.299 -18.535 1.00 51.81 202 MET A N 1
ATOM 1656 C CA . MET A 1 202 ? 13.682 6.524 -18.378 1.00 51.81 202 MET A CA 1
ATOM 1657 C C . MET A 1 202 ? 13.236 7.605 -19.374 1.00 51.81 202 MET A C 1
ATOM 1659 O O . MET A 1 202 ? 13.547 7.527 -20.560 1.00 51.81 202 MET A O 1
ATOM 1663 N N . GLN A 1 203 ? 12.507 8.613 -18.895 1.00 46.41 203 GLN A N 1
ATOM 1664 C CA . GLN A 1 203 ? 12.105 9.751 -19.717 1.00 46.41 203 GLN A CA 1
ATOM 1665 C C . GLN A 1 203 ? 13.287 10.717 -19.840 1.00 46.41 203 GLN A C 1
ATOM 1667 O O . GLN A 1 203 ? 13.834 11.172 -18.831 1.00 46.41 203 GLN A O 1
ATOM 1672 N N . LEU A 1 204 ? 13.679 11.026 -21.076 1.00 47.06 204 LEU A N 1
ATOM 1673 C CA . LEU A 1 204 ? 14.592 12.128 -21.376 1.00 47.06 204 LEU A CA 1
ATOM 1674 C C . LEU A 1 204 ? 13.916 13.467 -21.019 1.00 47.06 204 LEU A C 1
ATOM 1676 O O . LEU A 1 204 ? 12.690 13.577 -21.049 1.00 47.06 204 LEU A O 1
ATOM 1680 N N . LEU A 1 205 ? 14.710 14.474 -20.641 1.00 45.50 205 LEU A N 1
ATOM 1681 C CA . LEU A 1 205 ? 14.206 15.824 -20.363 1.00 45.50 205 LEU A CA 1
ATOM 1682 C C . LEU A 1 205 ? 13.504 16.396 -21.610 1.00 45.50 205 LEU A C 1
ATOM 1684 O O . LEU A 1 205 ? 14.105 16.347 -22.684 1.00 45.50 205 LEU A O 1
ATOM 1688 N N . PRO A 1 206 ? 12.288 16.958 -21.475 1.00 46.69 206 PRO A N 1
ATOM 1689 C CA . PRO A 1 206 ? 11.661 17.737 -22.534 1.00 46.69 206 PRO A CA 1
ATOM 1690 C C . PRO A 1 206 ? 12.525 18.931 -22.940 1.00 46.69 206 PRO A C 1
ATOM 1692 O O . PRO A 1 206 ? 13.159 19.566 -22.094 1.00 46.69 206 PRO A O 1
ATOM 1695 N N . ASP A 1 207 ? 12.504 19.262 -24.227 1.00 47.66 207 ASP A N 1
ATOM 1696 C CA . ASP A 1 207 ? 13.396 20.259 -24.823 1.00 47.66 207 ASP A CA 1
ATOM 1697 C C . ASP A 1 207 ? 13.216 21.670 -24.239 1.00 47.66 207 ASP A C 1
ATOM 1699 O O . ASP A 1 207 ? 14.176 22.429 -24.180 1.00 47.66 207 ASP A O 1
ATOM 1703 N N . TYR A 1 208 ? 12.042 21.992 -23.691 1.00 51.38 208 TYR A N 1
ATOM 1704 C CA . TYR A 1 208 ? 11.771 23.287 -23.056 1.00 51.38 208 TYR A CA 1
ATOM 1705 C C . TYR A 1 208 ? 12.426 23.468 -21.672 1.00 51.38 208 TYR A C 1
ATOM 1707 O O . TYR A 1 208 ? 12.519 24.589 -21.187 1.00 51.38 208 TYR A O 1
ATOM 1715 N N . LEU A 1 209 ? 12.920 22.395 -21.037 1.00 47.62 209 LEU A N 1
ATOM 1716 C CA . LEU A 1 209 ? 13.748 22.476 -19.821 1.00 47.62 209 LEU A CA 1
ATOM 1717 C C . LEU A 1 209 ? 15.256 22.538 -20.144 1.00 47.62 209 LEU A C 1
ATOM 1719 O O . LEU A 1 209 ? 16.078 22.402 -19.240 1.00 47.62 209 LEU A O 1
ATOM 1723 N N . ARG A 1 210 ? 15.638 22.711 -21.422 1.00 46.78 210 ARG A N 1
ATOM 1724 C CA . ARG A 1 210 ? 17.042 22.853 -21.858 1.00 46.78 210 ARG A CA 1
ATOM 1725 C C . ARG A 1 210 ? 17.613 24.264 -21.688 1.00 46.78 210 ARG A C 1
ATOM 1727 O O . ARG A 1 210 ? 18.797 24.445 -21.947 1.00 46.78 210 ARG A O 1
ATOM 1734 N N . ILE A 1 211 ? 16.822 25.247 -21.259 1.00 38.03 211 ILE A N 1
ATOM 1735 C CA . ILE A 1 211 ? 17.291 26.629 -21.098 1.00 38.03 211 ILE A CA 1
ATOM 1736 C C . ILE A 1 211 ? 17.629 26.878 -19.627 1.00 38.03 211 ILE A C 1
ATOM 1738 O O . ILE A 1 211 ? 16.776 27.295 -18.852 1.00 38.03 211 ILE A O 1
ATOM 1742 N N . ALA A 1 212 ? 18.860 26.522 -19.263 1.00 39.03 212 ALA A N 1
ATOM 1743 C CA . ALA A 1 212 ? 19.692 27.105 -18.204 1.00 39.03 212 ALA A CA 1
ATOM 1744 C C . ALA A 1 212 ? 20.866 26.143 -17.960 1.00 39.03 212 ALA A C 1
ATOM 1746 O O . ALA A 1 212 ? 20.823 25.289 -17.070 1.00 39.03 212 ALA A O 1
ATOM 1747 N N . ALA A 1 213 ? 21.884 26.250 -18.807 1.00 34.47 213 ALA A N 1
ATOM 1748 C CA . ALA A 1 213 ? 23.239 25.794 -18.533 1.00 34.47 213 ALA A CA 1
ATOM 1749 C C . ALA A 1 213 ? 24.178 26.937 -18.909 1.00 34.47 213 ALA A C 1
ATOM 1751 O O . ALA A 1 213 ? 23.914 27.550 -19.969 1.00 34.47 213 ALA A O 1
#

Secondary structure (DSSP, 8-state):
-----PPPP------------------HHHHHHHHHHHHHHTT-S-SS--EEEE-STT--HHHHHHHHTTSPP-TTPEEEEEEE--SS----EEEEETTTTEEEEEEESS---EEEEEEEEEEEPSSSS--EEEEEEEEEE-SHHHHHHHHHHHHHHHHIIIIIT-S-S--HHHHHHHHHHHTT-S---HHHHHHHHHTTS-PPPPGGG----

Foldseek 3Di:
DDDDDDDDDDDPPPPDPPPPPDPPPPPVLVVLLVQQQCCVVVVDPDPPQAQEDEPDPPQDSVNLSQLCAQPDHLGPAHEYEEEDEDDPDDDWDWADPSSRRYTYGYFYPVDDKDKDKFFQDWAADDDDDRDIDTDTDTDIDHDSSLSSLLSCQLHSLLSCCCSHVVHHSPPNSLSSNLSVVPSPPNHDDVVSSVVSVVSHPRDDDDPVVVPDD

pLDDT: mean 80.48, std 20.06, range [33.22, 98.75]

Sequence (213 aa):
MSLLILPPSRTPLRRQPIALADELHFDPGVVRRAVAKLELDAGKSHSRGLLIRSDLHGFKVADARRALVGLPTPGDYRVVIKPLRYRTRPSLSGLCEFDIGRIIVRIPEPFRPFDELVYFNARRKRGAGMRFAWVAEKVRFRTRREVLRFVYCHEWLHWYLREVRGRRSGAETACDRFALRNFRRRQVTVDDALEALQGTRMQLLPDYLRIAA

Mean predicted aligned error: 11.82 Å

Radius of gyration: 27.0 Å; Cα contacts (8 Å, |Δi|>4): 302; chains: 1; bounding box: 50×120×43 Å

Solvent-accessible surface area (backbone atoms only — not comparable to full-atom values): 12773 Å² total; per-residue (Å²): 137,81,88,83,83,78,81,83,83,82,73,82,80,73,75,71,79,75,72,74,67,78,75,77,82,70,54,67,67,60,53,51,24,53,51,37,40,51,46,58,73,64,67,56,82,65,91,71,64,84,47,66,46,54,72,32,87,97,47,51,53,67,57,53,50,65,52,47,53,47,50,73,75,68,56,89,29,34,37,37,35,34,64,32,76,62,90,89,62,76,66,89,46,58,46,68,44,69,95,79,38,31,39,40,32,36,42,39,47,85,75,67,68,47,71,48,79,45,54,41,42,67,31,74,48,89,67,102,55,101,43,71,49,76,40,68,47,82,43,77,39,78,46,71,55,46,49,50,26,25,36,43,43,24,39,47,43,35,46,44,30,35,48,62,65,71,41,80,60,74,55,58,39,33,20,40,32,34,10,71,75,41,35,84,50,65,68,51,53,71,65,57,49,53,54,26,53,56,71,65,55,79,60,75,82,60,76,86,76,66,83,83,127